Protein AF-A0A2D6AIL6-F1 (afdb_monomer_lite)

Secondary structure (DSSP, 8-state):
--------TTEEEEEEEE-TTSB-SSS-B--SSEEEE-TT--SSS-TTSSEEEEETT--S-GGGS--STTPEEEEEEEETTS--EEEETTTTEEEESEEEEEEEE-HHHHHHHHHHT--TT-----S--EEEESSSS--EEE-STT-EEEESSTT-EEEE-STT-EEEE-STT-EEEE-STT-EEEE-STT-EEEE-STT-EEEE-STT-EEEE-STT-EEEE-STT-EEEE-STT------SS------EE-TTS-EE-----SSSS-TT------TT-------

Structure (mmCIF, N/CA/C/O backbone):
data_AF-A0A2D6AIL6-F1
#
_entry.id   AF-A0A2D6AIL6-F1
#
loop_
_atom_site.group_PDB
_atom_site.id
_atom_site.type_symbol
_atom_site.label_atom_id
_atom_site.label_alt_id
_atom_site.label_comp_id
_atom_site.label_asym_id
_atom_site.label_entity_id
_atom_site.label_seq_id
_atom_site.pdbx_PDB_ins_code
_atom_site.Cartn_x
_atom_site.Cartn_y
_atom_site.Cartn_z
_atom_site.occupancy
_atom_site.B_iso_or_equiv
_atom_site.auth_seq_id
_atom_site.auth_comp_id
_atom_site.auth_asym_id
_atom_site.auth_atom_id
_atom_site.pdbx_PDB_model_num
ATOM 1 N N . MET A 1 1 ? -0.760 -26.918 26.755 1.00 27.22 1 MET A N 1
ATOM 2 C CA . MET A 1 1 ? -2.179 -27.110 26.380 1.00 27.22 1 MET A CA 1
ATOM 3 C C . MET A 1 1 ? -2.726 -25.732 26.038 1.00 27.22 1 MET A C 1
ATOM 5 O O . MET A 1 1 ? -2.420 -24.815 26.789 1.00 27.22 1 MET A O 1
ATOM 9 N N . LYS A 1 2 ? -3.436 -25.548 24.918 1.00 28.89 2 LYS A N 1
ATOM 10 C CA . LYS A 1 2 ? -4.202 -24.314 24.670 1.00 28.89 2 LYS A CA 1
ATOM 11 C C . LYS A 1 2 ? -5.650 -24.605 25.058 1.00 28.89 2 LYS A C 1
ATOM 13 O O . LYS A 1 2 ? -6.219 -25.550 24.518 1.00 28.89 2 LYS A O 1
ATOM 18 N N . ASN A 1 3 ? -6.213 -23.841 25.988 1.00 30.53 3 ASN A N 1
ATOM 19 C CA . ASN A 1 3 ? -7.632 -23.954 26.312 1.00 30.53 3 ASN A CA 1
ATOM 20 C C . ASN A 1 3 ? -8.426 -23.354 25.148 1.00 30.53 3 ASN A C 1
ATOM 22 O O . ASN A 1 3 ? -8.223 -22.189 24.811 1.00 30.53 3 ASN A O 1
ATOM 26 N N . GLY A 1 4 ? -9.291 -24.149 24.520 1.00 29.39 4 GLY A N 1
ATOM 27 C CA . GLY A 1 4 ? -10.220 -23.638 23.518 1.00 29.39 4 GLY A CA 1
ATOM 28 C C . GLY A 1 4 ? -11.302 -22.821 24.211 1.00 29.39 4 GLY A C 1
ATOM 29 O O . GLY A 1 4 ? -12.130 -23.392 24.918 1.00 29.39 4 GLY A O 1
ATOM 30 N N . ILE A 1 5 ? -11.284 -21.501 24.026 1.00 38.69 5 ILE A N 1
ATOM 31 C CA . ILE A 1 5 ? -12.409 -20.644 24.402 1.00 38.69 5 ILE A CA 1
ATOM 32 C C . ILE A 1 5 ? -13.505 -20.905 23.369 1.00 38.69 5 ILE A C 1
ATOM 34 O O . ILE A 1 5 ? -13.372 -20.531 22.207 1.00 38.69 5 ILE A O 1
ATOM 38 N N . VAL A 1 6 ? -14.563 -21.600 23.782 1.00 33.47 6 VAL A N 1
ATOM 39 C CA . VAL A 1 6 ? -15.755 -21.785 22.951 1.00 33.47 6 VAL A CA 1
ATOM 40 C C . VAL A 1 6 ? -16.566 -20.498 23.043 1.00 33.47 6 VAL A C 1
ATOM 42 O O . VAL A 1 6 ? -17.258 -20.274 24.034 1.00 33.47 6 VAL A O 1
ATOM 45 N N . MET A 1 7 ? -16.442 -19.639 22.032 1.00 46.44 7 MET A N 1
ATOM 46 C CA . MET A 1 7 ? -17.326 -18.484 21.888 1.00 46.44 7 MET A CA 1
ATOM 47 C C . MET A 1 7 ? -18.745 -18.966 21.567 1.00 46.44 7 MET A C 1
ATOM 49 O O . MET A 1 7 ? -18.928 -19.887 20.771 1.00 46.44 7 MET A O 1
ATOM 53 N N . VAL A 1 8 ? -19.735 -18.334 22.193 1.00 46.97 8 VAL A N 1
ATOM 54 C CA . VAL A 1 8 ? -21.166 -18.569 21.960 1.00 46.97 8 VAL A CA 1
ATOM 55 C C . VAL A 1 8 ? -21.727 -17.366 21.200 1.00 46.97 8 VAL A C 1
ATOM 57 O O . VAL A 1 8 ? -21.278 -16.239 21.420 1.00 46.97 8 VAL A O 1
ATOM 60 N N . ASP A 1 9 ? -22.726 -17.580 20.342 1.00 55.59 9 ASP A N 1
ATOM 61 C CA . ASP A 1 9 ? -23.333 -16.566 19.458 1.00 55.59 9 ASP A CA 1
ATOM 62 C C . ASP A 1 9 ? -24.047 -15.398 20.186 1.00 55.59 9 ASP A C 1
ATOM 64 O O . ASP A 1 9 ? -24.724 -14.584 19.557 1.00 55.59 9 ASP A O 1
ATOM 68 N N . GLU A 1 10 ? -23.899 -15.272 21.506 1.00 65.31 10 GLU A N 1
ATOM 69 C CA . GLU A 1 10 ? -24.634 -14.359 22.394 1.00 65.31 10 GLU A CA 1
ATOM 70 C C . GLU A 1 10 ? -23.769 -13.215 22.964 1.00 65.31 10 GLU A C 1
ATOM 72 O O . GLU A 1 10 ? -24.261 -12.391 23.733 1.00 65.31 10 GLU A O 1
ATOM 77 N N . GLN A 1 11 ? -22.496 -13.108 22.558 1.00 75.50 11 GLN A N 1
ATOM 78 C CA . GLN A 1 11 ? -21.559 -12.103 23.086 1.00 75.50 11 GLN A CA 1
ATOM 79 C C . GLN A 1 11 ? -21.097 -11.054 22.057 1.00 75.50 11 GLN A C 1
ATOM 81 O O . GLN A 1 11 ? -21.208 -11.233 20.841 1.00 75.50 11 GLN A O 1
ATOM 86 N N . VAL A 1 12 ? -20.595 -9.928 22.570 1.00 80.19 12 VAL A N 1
ATOM 87 C CA . VAL A 1 12 ? -20.057 -8.775 21.835 1.00 80.19 12 VAL A CA 1
ATOM 88 C C . VAL A 1 12 ? -18.607 -8.554 22.244 1.00 80.19 12 VAL A C 1
ATOM 90 O O . VAL A 1 12 ? -18.311 -8.440 23.433 1.00 80.19 12 VAL A O 1
ATOM 93 N N . LEU A 1 13 ? -17.703 -8.437 21.270 1.00 84.94 13 LEU A N 1
ATOM 94 C CA . LEU A 1 13 ? -16.307 -8.097 21.546 1.00 84.94 13 LEU A CA 1
ATOM 95 C C . LEU A 1 13 ? -16.085 -6.578 21.546 1.00 84.94 13 LEU A C 1
ATOM 97 O O . LEU A 1 13 ? -16.604 -5.861 20.689 1.00 84.94 13 LEU A O 1
ATOM 101 N N . VAL A 1 14 ? -15.262 -6.093 22.475 1.00 87.00 14 VAL A N 1
ATOM 102 C CA . VAL A 1 14 ? -14.809 -4.695 22.568 1.00 87.00 14 VAL A CA 1
ATOM 103 C C . VAL A 1 14 ? -13.292 -4.663 22.745 1.00 87.00 14 VAL A C 1
ATOM 105 O O . VAL A 1 14 ? -12.753 -5.423 23.549 1.00 87.00 14 VAL A O 1
ATOM 108 N N . LEU A 1 15 ? -12.596 -3.765 22.038 1.00 88.56 15 LEU A N 1
ATOM 109 C CA . LEU A 1 15 ? -11.188 -3.471 22.321 1.00 88.56 15 LEU A CA 1
ATOM 110 C C . LEU A 1 15 ? -11.036 -2.256 23.244 1.00 88.56 15 LEU A C 1
ATOM 112 O O . LEU A 1 15 ? -11.518 -1.172 22.909 1.00 88.56 15 LEU A O 1
ATOM 116 N N . ALA A 1 16 ? -10.260 -2.413 24.319 1.00 90.25 16 ALA A N 1
ATOM 117 C CA . ALA A 1 16 ? -9.660 -1.316 25.078 1.00 90.25 16 ALA A CA 1
ATOM 118 C C . ALA A 1 16 ? -8.124 -1.272 24.896 1.00 90.25 16 ALA A C 1
ATOM 120 O O . ALA A 1 16 ? -7.471 -2.308 24.740 1.00 90.25 16 ALA A O 1
ATOM 121 N N . THR A 1 17 ? -7.532 -0.073 24.969 1.00 89.81 17 THR A N 1
ATOM 122 C CA . THR A 1 17 ? -6.068 0.116 25.050 1.00 89.81 17 THR A CA 1
ATOM 123 C C . THR A 1 17 ? -5.647 0.665 26.406 1.00 89.81 17 THR A C 1
ATOM 125 O O . THR A 1 17 ? -6.125 1.717 26.843 1.00 89.81 17 THR A O 1
ATOM 128 N N . LEU A 1 18 ? -4.698 -0.013 27.039 1.00 90.25 18 LEU A N 1
ATOM 129 C CA . LEU A 1 18 ? -4.291 0.198 28.420 1.00 90.25 18 LEU A CA 1
ATOM 130 C C . LEU A 1 18 ? -2.827 0.648 28.512 1.00 90.25 18 LEU A C 1
ATOM 132 O O . LEU A 1 18 ? -2.003 0.383 27.638 1.00 90.25 18 LEU A O 1
ATOM 136 N N . ASN A 1 19 ? -2.497 1.323 29.606 1.00 89.44 19 ASN A N 1
ATOM 137 C CA . ASN A 1 19 ? -1.129 1.621 30.014 1.00 89.44 19 ASN A CA 1
ATOM 138 C C . ASN A 1 19 ? -0.355 0.310 30.296 1.00 89.44 19 ASN A C 1
ATOM 140 O O . ASN A 1 19 ? -0.985 -0.728 30.518 1.00 89.44 19 ASN A O 1
ATOM 144 N N . PRO A 1 20 ? 0.992 0.339 30.375 1.00 89.81 20 PRO A N 1
ATOM 145 C CA . PRO A 1 20 ? 1.804 -0.845 30.690 1.00 89.81 20 PRO A CA 1
ATOM 146 C C . PRO A 1 20 ? 1.439 -1.550 32.009 1.00 89.81 20 PRO A C 1
ATOM 148 O O . PRO A 1 20 ? 1.779 -2.712 32.205 1.00 89.81 20 PRO A O 1
ATOM 151 N N . ASP A 1 21 ? 0.758 -0.854 32.925 1.00 90.38 21 ASP A N 1
ATOM 152 C CA . ASP A 1 21 ? 0.292 -1.386 34.205 1.00 90.38 21 ASP A CA 1
ATOM 153 C C . ASP A 1 21 ? -1.166 -1.895 34.174 1.00 90.38 21 ASP A C 1
ATOM 155 O O . ASP A 1 21 ? -1.714 -2.197 35.232 1.00 90.38 21 ASP A O 1
ATOM 159 N N . PHE A 1 22 ? -1.804 -1.990 33.003 1.00 91.31 22 PHE A N 1
ATOM 160 C CA . PHE A 1 22 ? -3.217 -2.362 32.821 1.00 91.31 22 PHE A CA 1
ATOM 161 C C . PHE A 1 22 ? -4.249 -1.342 33.362 1.00 91.31 22 PHE A C 1
ATOM 163 O O . PHE A 1 22 ? -5.385 -1.714 33.664 1.00 91.31 22 PHE A O 1
ATOM 170 N N . THR A 1 23 ? -3.905 -0.050 33.470 1.00 91.25 23 THR A N 1
ATOM 171 C CA . THR A 1 23 ? -4.903 1.032 33.658 1.00 91.25 23 THR A CA 1
ATOM 172 C C . THR A 1 23 ? -5.332 1.683 32.339 1.00 91.25 23 THR A C 1
ATOM 174 O O . THR A 1 23 ? -4.557 1.736 31.386 1.00 91.25 23 THR A O 1
ATOM 177 N N . ASP A 1 24 ? -6.559 2.202 32.249 1.00 87.31 24 ASP A N 1
ATOM 178 C CA . ASP A 1 24 ? -7.036 2.925 31.057 1.00 87.31 24 ASP A CA 1
ATOM 179 C C . ASP A 1 24 ? -6.635 4.422 31.034 1.00 87.31 24 ASP A C 1
ATOM 181 O O . ASP A 1 24 ? -5.536 4.800 31.446 1.00 87.31 24 A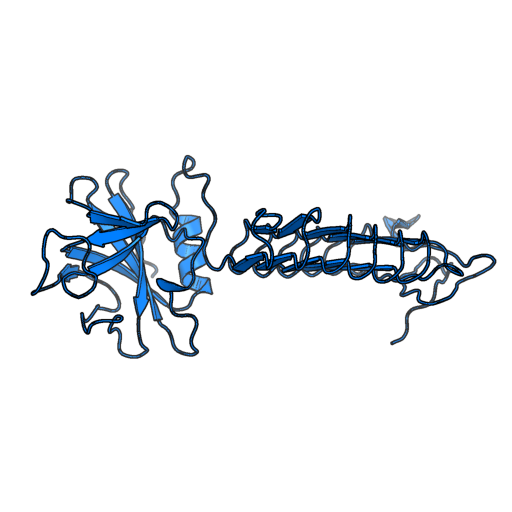SP A O 1
ATOM 185 N N . GLY A 1 25 ? -7.431 5.291 30.401 1.00 80.50 25 GLY A N 1
ATOM 186 C CA . GLY A 1 25 ? -7.209 6.744 30.389 1.00 80.50 25 GLY A CA 1
ATOM 187 C C . GLY A 1 25 ? -7.635 7.471 31.672 1.00 80.50 25 GLY A C 1
ATOM 188 O O . GLY A 1 25 ? -7.213 8.607 31.874 1.00 80.50 25 GLY A O 1
ATOM 189 N N . PHE A 1 26 ? -8.446 6.836 32.524 1.00 83.31 26 PHE A N 1
ATOM 190 C CA . 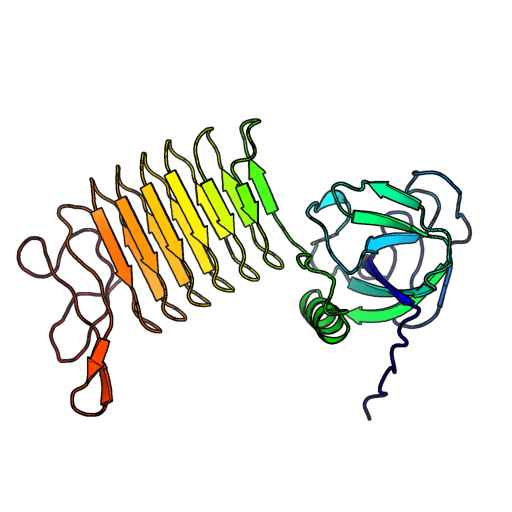PHE A 1 26 ? -9.136 7.474 33.655 1.00 83.31 26 PHE A CA 1
ATOM 191 C C . PHE A 1 26 ? -8.889 6.769 34.997 1.00 83.31 26 PHE A C 1
ATOM 193 O O . PHE A 1 26 ? -9.241 7.308 36.043 1.00 83.31 26 PHE A O 1
ATOM 200 N N . GLY A 1 27 ? -8.221 5.612 34.975 1.00 83.88 27 GLY A N 1
ATOM 201 C CA . GLY A 1 27 ? -7.714 4.918 36.159 1.00 83.88 27 GLY A CA 1
ATOM 202 C C . GLY A 1 27 ? -8.395 3.584 36.458 1.00 83.88 27 GLY A C 1
ATOM 203 O O . GLY A 1 27 ? -7.996 2.933 37.422 1.00 83.88 27 GLY A O 1
ATOM 204 N N . ASN A 1 28 ? -9.364 3.136 35.647 1.00 87.62 28 ASN A N 1
ATOM 205 C CA . ASN A 1 28 ? -9.933 1.795 35.815 1.00 87.62 28 ASN A CA 1
ATOM 206 C C . ASN A 1 28 ? -8.829 0.749 35.580 1.00 87.62 28 ASN A C 1
ATOM 208 O O . ASN A 1 28 ? -8.049 0.871 34.629 1.00 87.62 28 ASN A O 1
ATOM 212 N N . LYS A 1 29 ? -8.766 -0.273 36.438 1.00 91.12 29 LYS A N 1
ATOM 213 C CA . LYS A 1 29 ? -7.758 -1.340 36.405 1.00 91.12 29 LYS A CA 1
ATOM 214 C C . LYS A 1 29 ? -8.351 -2.602 35.785 1.00 91.12 29 LYS A C 1
ATOM 216 O O . LYS A 1 29 ? -9.393 -3.070 36.229 1.00 91.12 29 LYS A O 1
ATOM 221 N N . TYR A 1 30 ? -7.669 -3.172 34.799 1.00 93.19 30 TYR A N 1
ATOM 222 C CA . TYR A 1 30 ? -8.111 -4.373 34.090 1.00 93.19 30 TYR A CA 1
ATOM 223 C C . TYR A 1 30 ? -7.201 -5.559 34.463 1.00 93.19 30 TYR A C 1
ATOM 225 O O . TYR A 1 30 ? -6.002 -5.364 34.680 1.00 93.19 30 TYR A O 1
ATOM 233 N N . PRO A 1 31 ? -7.719 -6.796 34.537 1.00 92.31 31 PRO A N 1
ATOM 234 C CA . PRO A 1 31 ? -6.887 -7.990 34.619 1.00 92.31 31 PRO A CA 1
ATOM 235 C C . PRO A 1 31 ? -6.300 -8.340 33.240 1.00 92.31 31 PRO A C 1
ATOM 237 O O . PRO A 1 31 ? -6.812 -7.915 32.207 1.00 92.31 31 PRO A O 1
ATOM 240 N N . ALA A 1 32 ? -5.265 -9.184 33.208 1.00 89.69 32 ALA A N 1
ATOM 241 C CA . ALA A 1 32 ? -4.757 -9.755 31.952 1.00 89.69 32 ALA A CA 1
ATOM 242 C C . ALA A 1 32 ? -5.730 -10.778 31.321 1.00 89.69 32 ALA A C 1
ATOM 244 O O . ALA A 1 32 ? -5.767 -10.956 30.106 1.00 89.69 32 ALA A O 1
ATOM 245 N N . SER A 1 33 ? -6.540 -11.445 32.148 1.00 91.88 33 SER A N 1
ATOM 246 C CA . SER A 1 33 ? -7.732 -12.189 31.732 1.00 91.88 33 SER A CA 1
ATOM 247 C C . SER A 1 33 ? -8.676 -12.354 32.930 1.00 91.88 33 SER A C 1
ATOM 249 O O . SER A 1 33 ? -8.206 -12.413 34.069 1.00 91.88 33 SER A O 1
ATOM 251 N N . GLY A 1 34 ? -9.987 -12.415 32.688 1.00 90.88 34 GLY A N 1
ATOM 252 C CA . GLY A 1 34 ? -11.021 -12.510 33.727 1.00 90.88 34 GLY A CA 1
ATOM 253 C C . GLY A 1 34 ? -11.948 -11.285 33.807 1.00 90.88 34 GLY A C 1
ATOM 254 O O . GLY A 1 34 ? -11.849 -10.382 32.972 1.00 90.88 34 GLY A O 1
ATOM 255 N N . PRO A 1 35 ? -12.884 -11.264 34.772 1.00 91.81 35 PRO A N 1
ATOM 256 C CA . PRO A 1 35 ? -13.900 -10.220 34.889 1.00 91.81 35 PRO A CA 1
ATOM 257 C C . PRO A 1 35 ? -13.304 -8.863 35.292 1.00 91.81 35 PRO A C 1
ATOM 259 O O . PRO A 1 35 ? -12.360 -8.788 36.079 1.00 91.81 35 PRO A O 1
ATOM 262 N N . VAL A 1 36 ? -13.900 -7.792 34.774 1.00 93.50 36 VAL A N 1
ATOM 263 C CA . VAL A 1 36 ? -13.627 -6.394 35.123 1.00 93.50 36 VAL A CA 1
ATOM 264 C C . VAL A 1 36 ? -14.944 -5.622 35.190 1.00 93.50 36 VAL A C 1
ATOM 266 O O . VAL A 1 36 ? -15.856 -5.853 34.397 1.00 93.50 36 VAL A O 1
ATOM 269 N N . GLU A 1 37 ? -15.044 -4.708 36.147 1.00 91.62 37 GLU A N 1
ATOM 270 C CA . GLU A 1 37 ? -16.222 -3.890 36.436 1.00 91.62 37 GLU A CA 1
ATOM 271 C C . GLU A 1 37 ? -15.745 -2.505 36.891 1.00 91.62 37 GLU A C 1
ATOM 273 O O . GLU A 1 37 ? -14.657 -2.385 37.458 1.00 91.62 37 GLU A O 1
ATOM 278 N N . SER A 1 38 ? -16.504 -1.451 36.588 1.00 88.06 38 SER A N 1
ATOM 279 C CA . SER A 1 38 ? -16.152 -0.078 36.960 1.00 88.06 38 SER A CA 1
ATOM 280 C C . SER A 1 38 ? -16.989 0.405 38.140 1.00 88.06 38 SER A C 1
ATOM 282 O O . SER A 1 38 ? -18.163 0.742 37.983 1.00 88.06 38 SER A O 1
ATOM 284 N N . ASP A 1 39 ? -16.340 0.535 39.301 1.00 84.25 39 ASP A N 1
ATOM 285 C CA . ASP A 1 39 ? -16.925 1.027 40.561 1.00 84.25 39 ASP A CA 1
ATOM 286 C C . ASP A 1 39 ? -17.576 2.424 40.454 1.00 84.25 39 ASP A C 1
ATOM 288 O O . ASP A 1 39 ? -18.277 2.860 41.368 1.00 84.25 39 ASP A O 1
ATOM 292 N N . ASN A 1 40 ? -17.317 3.166 39.367 1.00 84.31 40 ASN A N 1
ATOM 293 C CA . ASN A 1 40 ? -17.798 4.531 39.156 1.00 84.31 40 ASN A CA 1
ATOM 294 C C . ASN A 1 40 ? -18.684 4.713 37.908 1.00 84.31 40 ASN A C 1
ATOM 296 O O . ASN A 1 40 ? -18.865 5.852 37.465 1.00 84.31 40 ASN A O 1
ATOM 300 N N . PHE A 1 41 ? -19.231 3.632 37.335 1.00 86.31 41 PHE A N 1
ATOM 301 C CA . PHE A 1 41 ? -20.068 3.694 36.132 1.00 86.31 41 PHE A CA 1
ATOM 302 C C . PHE A 1 41 ? -21.264 4.656 36.276 1.00 86.31 41 PHE A C 1
ATOM 304 O O . PHE A 1 41 ? -21.939 4.717 37.303 1.00 86.31 41 PHE A O 1
ATOM 311 N N . GLN A 1 42 ? -21.546 5.416 35.213 1.00 86.38 42 GLN A N 1
ATOM 312 C CA . GLN A 1 42 ? -22.693 6.327 35.142 1.00 86.38 42 GLN A CA 1
ATOM 313 C C . GLN A 1 42 ? -23.362 6.282 33.767 1.00 86.38 42 GLN A C 1
ATOM 315 O O . GLN A 1 42 ? -22.682 6.311 32.737 1.00 86.38 42 GLN A O 1
ATOM 320 N N . HIS A 1 43 ? -24.697 6.338 33.745 1.00 84.19 43 HIS A N 1
ATOM 321 C CA . HIS A 1 43 ? -25.513 6.350 32.525 1.00 84.19 43 HIS A CA 1
ATOM 322 C C . HIS A 1 43 ? -25.485 7.703 31.777 1.00 84.19 43 HIS A C 1
ATOM 324 O O . HIS A 1 43 ? -26.474 8.423 31.668 1.00 84.19 43 HIS A O 1
ATOM 330 N N . ASN A 1 44 ? -24.309 8.069 31.266 1.00 85.12 44 ASN A N 1
ATOM 331 C CA . ASN A 1 44 ? -24.043 9.265 30.467 1.00 85.12 44 ASN A CA 1
ATOM 332 C C . ASN A 1 44 ? -22.890 9.018 29.469 1.00 85.12 44 ASN A C 1
ATOM 334 O O . ASN A 1 44 ? -22.155 8.040 29.592 1.00 85.12 44 ASN A O 1
ATOM 338 N N . LYS A 1 45 ? -22.685 9.924 28.501 1.00 83.88 45 LYS A N 1
ATOM 339 C CA . LYS A 1 45 ? -21.562 9.858 27.539 1.00 83.88 45 LYS A CA 1
ATOM 340 C C . LYS A 1 45 ? -20.197 10.295 28.128 1.00 83.88 45 LYS A C 1
ATOM 342 O O . LYS A 1 45 ? -19.236 10.425 27.378 1.00 83.88 45 LYS A O 1
ATOM 347 N N . SER A 1 46 ? -20.074 10.539 29.441 1.00 82.44 46 SER A N 1
ATOM 348 C CA . SER A 1 46 ? -18.787 10.923 30.048 1.00 82.44 46 SER A CA 1
ATOM 349 C C . SER A 1 46 ? -17.856 9.719 30.173 1.00 82.44 46 SER A C 1
ATOM 351 O O . SER A 1 46 ? -18.231 8.711 30.773 1.00 82.44 46 SER A O 1
ATOM 353 N N . LEU A 1 47 ? -16.632 9.847 29.657 1.00 78.06 47 LEU A N 1
ATOM 354 C CA . LEU A 1 47 ? -15.571 8.838 29.752 1.00 78.06 47 LEU A CA 1
ATOM 355 C C . LEU A 1 47 ? -14.981 8.681 31.167 1.00 78.06 47 LEU A C 1
ATOM 357 O O . LEU A 1 47 ? -14.373 7.659 31.454 1.00 78.06 47 LEU A O 1
ATOM 361 N N . LEU A 1 48 ? -15.184 9.657 32.060 1.00 81.31 48 LEU A N 1
ATOM 362 C CA . LEU A 1 48 ? -14.636 9.655 33.429 1.00 81.31 48 LEU A CA 1
ATOM 363 C C . LEU A 1 48 ? -15.190 8.525 34.326 1.00 81.31 48 LEU A C 1
ATOM 365 O O . LEU A 1 48 ? -14.689 8.311 35.430 1.00 81.31 48 LEU A O 1
ATOM 369 N N . HIS A 1 49 ? -16.275 7.877 33.893 1.00 82.62 49 HIS A N 1
ATOM 370 C CA . HIS A 1 49 ? -17.203 7.130 34.742 1.00 82.62 49 HIS A CA 1
ATOM 371 C C . HIS A 1 49 ? -17.682 5.844 34.052 1.00 82.62 49 HIS A C 1
ATOM 373 O O . HIS A 1 49 ? -18.758 5.837 33.444 1.00 82.62 49 HIS A O 1
ATOM 379 N N . GLY A 1 50 ? -16.883 4.775 34.088 1.00 87.06 50 GLY A N 1
ATOM 380 C CA . GLY A 1 50 ? -17.136 3.525 33.359 1.00 87.06 50 GLY A CA 1
ATOM 381 C C . GLY A 1 50 ? -15.940 2.975 32.575 1.00 87.06 50 GLY A C 1
ATOM 382 O O . GLY A 1 50 ? -14.955 3.676 32.335 1.00 87.06 50 GLY A O 1
ATOM 383 N N . LEU A 1 51 ? -16.067 1.727 32.116 1.00 90.38 51 LEU A N 1
ATOM 384 C CA . LEU A 1 51 ? -15.156 1.105 31.150 1.00 90.38 51 LEU A CA 1
ATOM 385 C C . LEU A 1 51 ? -15.513 1.575 29.730 1.00 90.38 51 LEU A C 1
ATOM 387 O O . LEU A 1 51 ? -16.674 1.873 29.447 1.00 90.38 51 LEU A O 1
ATOM 391 N N . HIS A 1 52 ? -14.541 1.647 28.822 1.00 89.31 52 HIS A N 1
ATOM 392 C CA . HIS A 1 52 ? -14.763 2.133 27.456 1.00 89.31 52 HIS A CA 1
ATOM 393 C C . HIS A 1 52 ? -13.862 1.433 26.434 1.00 89.31 52 HIS A C 1
ATOM 395 O O . HIS A 1 52 ? -12.795 0.919 26.767 1.00 89.31 52 HIS A O 1
ATOM 401 N N . GLY A 1 53 ? -14.298 1.423 25.175 1.00 88.00 53 GLY A N 1
ATOM 402 C CA . GLY A 1 53 ? -13.556 0.808 24.079 1.00 88.00 53 GLY A CA 1
ATOM 403 C C . GLY A 1 53 ? -14.265 0.925 22.732 1.00 88.00 53 GLY A C 1
ATOM 404 O O . GLY A 1 53 ? -15.246 1.656 22.592 1.00 88.00 53 GLY A O 1
ATOM 405 N N . THR A 1 54 ? -13.766 0.197 21.735 1.00 83.56 54 THR A N 1
ATOM 406 C CA . THR A 1 54 ? -14.301 0.184 20.361 1.00 83.56 54 THR A CA 1
ATOM 407 C C . THR A 1 54 ? -14.930 -1.167 20.029 1.00 83.56 54 THR A C 1
ATOM 409 O O . THR A 1 54 ? -14.328 -2.219 20.269 1.00 83.56 54 THR A O 1
ATOM 412 N N . LEU A 1 55 ? -16.157 -1.156 19.497 1.00 80.50 55 LEU A N 1
ATOM 413 C CA . LEU A 1 55 ? -16.897 -2.382 19.180 1.00 80.50 55 LEU A CA 1
ATOM 414 C C . LEU A 1 55 ? -16.187 -3.192 18.089 1.00 80.50 55 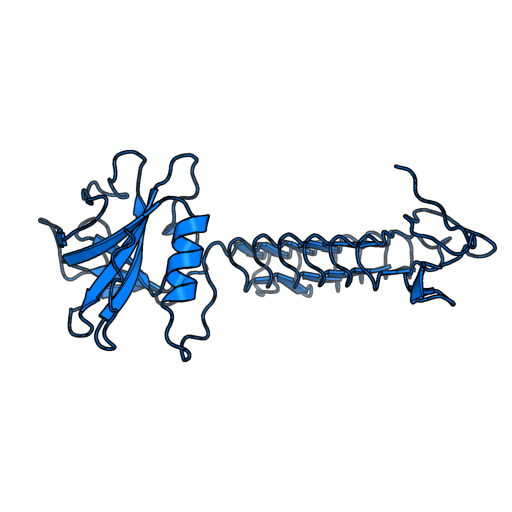LEU A C 1
ATOM 416 O O . LEU A 1 55 ? -15.737 -2.647 17.078 1.00 80.50 55 LEU A O 1
ATOM 420 N N . TRP A 1 56 ? -16.084 -4.503 18.311 1.00 75.12 56 TRP A N 1
ATOM 421 C CA . TRP A 1 56 ? -15.401 -5.488 17.459 1.00 75.12 56 TRP A CA 1
ATOM 422 C C . TRP A 1 56 ? -13.936 -5.158 17.132 1.00 75.12 56 TRP A C 1
ATOM 424 O O . TRP A 1 56 ? -13.363 -5.729 16.208 1.00 75.12 56 TRP A O 1
ATOM 434 N N . GLY A 1 57 ? -13.330 -4.228 17.880 1.00 70.00 57 GLY A N 1
ATOM 435 C CA . GLY A 1 57 ? -12.052 -3.626 17.521 1.00 70.00 57 GLY A CA 1
ATOM 436 C C . GLY A 1 57 ? -12.103 -2.953 16.149 1.00 70.00 57 GLY A C 1
ATOM 437 O O . GLY A 1 57 ? -11.293 -3.250 15.273 1.00 70.00 57 GLY A O 1
ATOM 438 N N . THR A 1 58 ? -13.077 -2.068 15.945 1.00 67.69 58 THR A N 1
ATOM 439 C CA . THR A 1 58 ? -13.255 -1.331 14.689 1.00 67.69 58 THR A CA 1
ATOM 440 C C . THR A 1 58 ? -13.417 0.154 14.989 1.00 67.69 58 THR A C 1
ATOM 442 O O . THR A 1 58 ? -14.264 0.542 15.787 1.00 67.69 58 THR A O 1
ATOM 445 N N . THR A 1 59 ? -12.563 0.998 14.404 1.00 65.19 59 THR A N 1
ATOM 446 C CA . THR A 1 59 ? -12.628 2.459 14.558 1.00 65.19 59 THR A CA 1
ATOM 447 C C . THR A 1 59 ? -11.802 3.171 13.488 1.00 65.19 59 THR A C 1
ATOM 449 O O . THR A 1 59 ? -10.867 2.601 12.922 1.00 65.19 59 THR A O 1
ATOM 452 N N . ASN A 1 60 ? -12.124 4.441 13.252 1.00 54.34 60 ASN A N 1
ATOM 453 C CA . ASN A 1 60 ? -11.413 5.360 12.364 1.00 54.34 60 ASN A CA 1
ATOM 454 C C . ASN A 1 60 ? -10.720 6.522 13.111 1.00 54.34 60 ASN A C 1
ATOM 456 O O . ASN A 1 60 ? -10.187 7.418 12.460 1.00 54.34 60 ASN A O 1
ATOM 460 N N . ALA A 1 61 ? -10.720 6.525 14.452 1.00 54.97 61 ALA A N 1
ATOM 461 C CA . ALA A 1 61 ? -10.162 7.610 15.260 1.00 54.97 61 ALA A CA 1
ATOM 462 C C . ALA A 1 61 ? -9.164 7.108 16.314 1.00 54.97 61 ALA A C 1
ATOM 464 O O . ALA A 1 61 ? -9.502 6.324 17.200 1.00 54.97 61 ALA A O 1
ATOM 465 N N . SER A 1 62 ? -7.943 7.645 16.281 1.00 59.09 62 SER A N 1
ATOM 466 C CA . SER A 1 62 ? -6.913 7.402 17.303 1.00 59.09 62 SER A CA 1
ATOM 467 C C . SER A 1 62 ? -7.233 8.037 18.663 1.00 59.09 62 SER A C 1
ATOM 469 O O . SER A 1 62 ? -6.632 7.669 19.665 1.00 59.09 62 SER A O 1
ATOM 471 N N . SER A 1 63 ? -8.215 8.941 18.750 1.00 64.38 63 SER A N 1
ATOM 472 C CA . SER A 1 63 ? -8.611 9.613 20.001 1.00 64.38 63 SER A CA 1
ATOM 473 C C . SER A 1 63 ? -9.054 8.663 21.124 1.00 64.38 63 SER A C 1
ATOM 475 O O . SER A 1 63 ? -9.017 9.046 22.290 1.00 64.38 63 SER A O 1
ATOM 477 N N . TYR A 1 64 ? -9.467 7.439 20.781 1.00 68.25 64 TYR A N 1
ATOM 478 C CA . TYR A 1 64 ? -9.932 6.411 21.721 1.00 68.25 64 TYR A CA 1
ATOM 479 C C . TYR A 1 64 ? -8.962 5.218 21.834 1.00 68.25 64 TYR A C 1
ATOM 481 O O . TYR A 1 64 ? -9.281 4.232 22.497 1.00 68.25 64 TYR A O 1
ATOM 489 N N . ILE A 1 65 ? -7.792 5.283 21.181 1.00 73.88 65 ILE A N 1
ATOM 490 C CA . ILE A 1 65 ? -6.830 4.178 21.063 1.00 73.88 65 ILE A CA 1
ATOM 491 C C . ILE A 1 65 ? -5.403 4.698 21.247 1.00 73.88 65 ILE A C 1
ATOM 493 O O . ILE A 1 65 ? -4.888 5.485 20.456 1.00 73.88 65 ILE A O 1
ATOM 497 N N . LYS A 1 66 ? -4.733 4.222 22.297 1.00 74.94 66 LYS A N 1
ATOM 498 C CA . LYS A 1 66 ? -3.329 4.542 22.574 1.00 74.94 66 LYS A CA 1
ATOM 499 C C . LYS A 1 66 ? -2.426 3.742 21.628 1.00 74.94 66 LYS A C 1
ATOM 501 O O . LYS A 1 66 ? -2.528 2.523 21.555 1.00 74.94 66 LYS A O 1
ATOM 506 N N . GLU A 1 67 ? -1.497 4.415 20.951 1.00 69.00 67 GLU A N 1
ATOM 507 C CA . GLU A 1 67 ? -0.486 3.771 20.088 1.00 69.00 67 GLU A CA 1
ATOM 508 C C . GLU A 1 67 ? 0.953 4.000 20.589 1.00 69.00 67 GLU A C 1
ATOM 510 O O . GLU A 1 67 ? 1.926 3.901 19.846 1.00 69.00 67 GLU A O 1
ATOM 515 N N . ASN A 1 68 ? 1.097 4.300 21.883 1.00 73.50 68 ASN A N 1
ATOM 516 C CA . ASN A 1 68 ? 2.393 4.508 22.523 1.00 73.50 68 ASN A CA 1
ATOM 517 C C . ASN A 1 68 ? 3.131 3.176 22.732 1.00 73.50 68 ASN A C 1
ATOM 519 O O . ASN A 1 68 ? 2.509 2.144 23.008 1.00 73.50 68 ASN A O 1
ATOM 523 N N . ALA A 1 69 ? 4.466 3.205 22.694 1.00 70.38 69 ALA A N 1
ATOM 524 C CA . ALA A 1 69 ? 5.288 2.043 23.027 1.00 70.38 69 ALA A CA 1
ATOM 525 C C . ALA A 1 69 ? 4.961 1.526 24.444 1.00 70.38 69 ALA A C 1
ATOM 527 O O . ALA A 1 69 ? 4.918 2.300 25.400 1.00 70.38 69 ALA A O 1
ATOM 528 N N . GLY A 1 70 ? 4.713 0.219 24.570 1.00 79.19 70 GLY A N 1
ATOM 529 C CA . GLY A 1 70 ? 4.293 -0.415 25.826 1.00 79.19 70 GLY A CA 1
ATOM 530 C C . GLY A 1 70 ? 2.786 -0.374 26.123 1.00 79.19 70 GLY A C 1
ATOM 531 O O . GLY A 1 70 ? 2.381 -0.873 27.169 1.00 79.19 70 GLY A O 1
ATOM 532 N N . THR A 1 71 ? 1.947 0.174 25.235 1.00 85.69 71 THR A N 1
ATOM 533 C CA . THR A 1 71 ? 0.481 0.045 25.360 1.00 85.69 71 THR A CA 1
ATOM 534 C C . THR A 1 71 ? 0.077 -1.431 25.327 1.00 85.69 71 THR A C 1
ATOM 536 O O . THR A 1 71 ? 0.447 -2.149 24.397 1.00 85.69 71 THR A O 1
ATOM 539 N N . VAL A 1 72 ? -0.725 -1.869 26.299 1.00 89.62 72 VAL A N 1
ATOM 540 C CA . VAL A 1 72 ? -1.334 -3.206 26.315 1.00 89.62 72 VAL A CA 1
ATOM 541 C C . VAL A 1 72 ? -2.680 -3.150 25.598 1.00 89.62 72 VAL A C 1
ATOM 543 O O . VAL A 1 72 ? -3.513 -2.292 25.890 1.00 89.62 72 VAL A O 1
ATOM 546 N N . TRP A 1 73 ? -2.905 -4.064 24.659 1.00 90.69 73 TRP A N 1
ATOM 547 C CA . TRP A 1 73 ? -4.160 -4.175 23.915 1.00 90.69 73 TRP A CA 1
ATOM 548 C C . TRP A 1 73 ? -4.999 -5.284 24.552 1.00 90.69 73 TRP A C 1
ATOM 550 O O . TRP A 1 73 ? -4.468 -6.360 24.824 1.00 90.69 73 TRP A O 1
ATOM 560 N N . ALA A 1 74 ? -6.282 -5.031 24.824 1.00 90.38 74 ALA A N 1
ATOM 561 C CA . ALA A 1 74 ? -7.158 -5.966 25.532 1.00 90.38 74 ALA A CA 1
ATOM 562 C C . ALA A 1 74 ? -8.484 -6.177 24.789 1.00 90.38 74 ALA A C 1
ATOM 564 O O . ALA A 1 74 ? -9.154 -5.212 24.417 1.00 90.38 74 ALA A O 1
ATOM 565 N N . VAL A 1 75 ? -8.871 -7.443 24.613 1.00 90.12 75 VAL A N 1
ATOM 566 C CA . VAL A 1 75 ? -10.179 -7.856 24.086 1.00 90.12 75 VAL A CA 1
ATOM 567 C C . VAL A 1 75 ? -11.077 -8.238 25.251 1.00 90.12 75 VAL A C 1
ATOM 569 O O . VAL A 1 75 ? -10.767 -9.163 26.007 1.00 90.12 75 VAL A O 1
ATOM 572 N N . LEU A 1 76 ? -12.204 -7.548 25.369 1.00 91.31 76 LEU A N 1
ATOM 573 C CA . LEU A 1 76 ? -13.257 -7.841 26.328 1.00 91.31 76 LEU A CA 1
ATOM 574 C C . LEU A 1 76 ? -14.441 -8.495 25.621 1.00 91.31 76 LEU A C 1
ATOM 576 O O . LEU A 1 76 ? -14.812 -8.075 24.528 1.00 91.31 76 LEU A O 1
ATOM 580 N N . SER A 1 77 ? -15.042 -9.487 26.274 1.00 88.38 77 SER A N 1
ATOM 581 C CA . SER A 1 77 ? -16.364 -10.011 25.945 1.00 88.38 77 SER A CA 1
ATOM 582 C C . SER A 1 77 ? -17.413 -9.396 26.864 1.00 88.38 77 SER A C 1
ATOM 584 O O . SER A 1 77 ? -17.195 -9.287 28.076 1.00 88.38 77 SER A O 1
ATOM 586 N N . LEU A 1 78 ? -18.525 -8.974 26.276 1.00 87.75 78 LEU A N 1
ATOM 587 C CA . LEU A 1 78 ? -19.697 -8.410 26.935 1.00 87.75 78 LEU A CA 1
ATOM 588 C C . LEU A 1 78 ? -20.924 -9.212 26.480 1.00 87.75 78 LEU A C 1
ATOM 590 O O . LEU A 1 78 ? -20.998 -9.615 25.317 1.00 87.75 78 LEU A O 1
ATOM 594 N N . ASP A 1 79 ? -21.902 -9.417 27.354 1.00 83.31 79 ASP A N 1
ATOM 595 C CA . ASP A 1 79 ? -23.146 -10.099 26.981 1.00 83.31 79 ASP A CA 1
ATOM 596 C C . ASP A 1 79 ? -24.037 -9.164 26.140 1.00 83.31 79 ASP A C 1
ATOM 598 O O . ASP A 1 79 ? -24.120 -7.965 26.424 1.00 83.31 79 ASP A O 1
ATOM 602 N N . LYS A 1 80 ? -24.695 -9.680 25.087 1.00 73.25 80 LYS A N 1
ATOM 603 C CA . LYS A 1 80 ? -25.437 -8.849 24.107 1.00 73.25 80 LYS A CA 1
ATOM 604 C C . LYS A 1 80 ? -26.559 -7.996 24.704 1.00 73.25 80 LYS A C 1
ATOM 606 O O . LYS A 1 80 ? -26.842 -6.932 24.160 1.00 73.25 80 LYS A O 1
ATOM 611 N N . ASP A 1 81 ? -27.159 -8.439 25.805 1.00 76.69 81 ASP A N 1
ATOM 612 C CA . ASP A 1 81 ? -28.264 -7.741 26.474 1.00 76.69 81 ASP A CA 1
ATOM 613 C C . ASP A 1 81 ? -27.798 -6.652 27.463 1.00 76.69 81 ASP A C 1
ATOM 615 O O . ASP A 1 81 ? -28.620 -5.943 28.049 1.00 76.69 81 ASP A O 1
ATOM 619 N N . GLN A 1 82 ? -26.485 -6.490 27.666 1.00 82.94 82 GLN A N 1
ATOM 620 C CA . GLN A 1 82 ? -25.944 -5.465 28.557 1.00 82.94 82 GLN A CA 1
ATOM 621 C C . GLN A 1 82 ? -26.147 -4.051 27.975 1.00 82.94 82 GLN A C 1
ATOM 623 O O . GLN A 1 82 ? -25.836 -3.822 26.804 1.00 82.94 82 GLN A O 1
ATOM 628 N N . PRO A 1 83 ? -26.578 -3.052 28.773 1.00 78.38 83 PRO A N 1
ATOM 629 C CA . PRO A 1 83 ? -26.691 -1.674 28.303 1.00 78.38 83 PRO A CA 1
ATOM 630 C C . PRO A 1 83 ? -25.329 -1.096 27.887 1.00 78.38 83 PRO A C 1
ATOM 632 O O . PRO A 1 83 ? -24.486 -0.759 28.721 1.00 78.38 83 PRO A O 1
ATOM 635 N N . LEU A 1 84 ? -25.140 -0.928 26.578 1.00 85.38 84 LEU A N 1
ATOM 636 C CA . LEU A 1 84 ? -24.022 -0.189 25.997 1.00 85.38 84 LEU A CA 1
ATOM 637 C C . LEU A 1 84 ? -24.416 1.273 25.789 1.00 85.38 84 LEU A C 1
ATOM 639 O O . LEU A 1 84 ? -25.468 1.579 25.228 1.00 85.38 84 LEU A O 1
ATOM 643 N N . ILE A 1 85 ? -23.544 2.191 26.198 1.00 84.88 85 ILE A N 1
ATOM 644 C CA . ILE A 1 85 ? -23.701 3.618 25.922 1.00 84.88 85 ILE A CA 1
ATOM 645 C C . ILE A 1 85 ? -22.808 3.946 24.736 1.00 84.88 85 ILE A C 1
ATOM 647 O O . ILE A 1 85 ? -21.594 4.083 24.879 1.00 84.88 85 ILE A O 1
ATOM 651 N N . GLU A 1 86 ? -23.407 4.089 23.559 1.00 83.69 86 GLU A N 1
ATOM 652 C CA . GLU A 1 86 ? -22.729 4.645 22.393 1.00 83.69 86 GLU A CA 1
ATOM 653 C C . GLU A 1 86 ? -22.177 6.035 22.751 1.00 83.69 86 GLU A C 1
ATOM 655 O O . GLU A 1 86 ? -22.930 6.934 23.136 1.00 83.69 86 GLU A O 1
ATOM 660 N N . ILE A 1 87 ? -20.861 6.220 22.663 1.00 81.88 87 ILE A N 1
ATOM 661 C CA . ILE A 1 87 ? -20.196 7.499 22.946 1.00 81.88 87 ILE A CA 1
ATOM 662 C C . ILE A 1 87 ? -20.234 8.344 21.675 1.00 81.88 87 ILE A C 1
ATOM 664 O O . ILE A 1 87 ? -20.806 9.437 21.669 1.00 81.88 87 ILE A O 1
ATOM 668 N N . ASP A 1 88 ? -19.708 7.777 20.592 1.00 70.38 88 ASP A N 1
ATOM 669 C CA . ASP A 1 88 ? -19.591 8.392 19.275 1.00 70.38 88 ASP A CA 1
ATOM 670 C C . ASP A 1 88 ? -19.807 7.307 18.194 1.00 70.38 88 ASP A C 1
ATOM 672 O O . ASP A 1 88 ? -18.980 6.393 18.072 1.00 70.38 88 ASP A O 1
ATOM 676 N N . PRO A 1 89 ? -20.906 7.376 17.414 1.00 68.44 89 PRO A N 1
ATOM 677 C CA . PRO A 1 89 ? -21.207 6.392 16.375 1.00 68.44 89 PRO A CA 1
ATOM 678 C C . PRO A 1 89 ? -20.256 6.494 15.181 1.00 68.44 89 PRO A C 1
ATOM 680 O O . PRO A 1 89 ? -20.034 5.506 14.486 1.00 68.44 89 PRO A O 1
ATOM 683 N N . SER A 1 90 ? -19.664 7.668 14.934 1.00 60.84 90 SER A N 1
ATOM 684 C CA . SER A 1 90 ? -18.790 7.881 13.777 1.00 60.84 90 SER A CA 1
ATOM 685 C C . SER A 1 90 ? -17.453 7.149 13.905 1.00 60.84 90 SER A C 1
ATOM 687 O O . SER A 1 90 ? -16.814 6.877 12.888 1.00 60.84 90 SER A O 1
ATOM 689 N N . VAL A 1 91 ? -17.072 6.788 15.137 1.00 65.31 91 VAL A N 1
ATOM 690 C CA . VAL A 1 91 ? -15.833 6.074 15.489 1.00 65.31 91 VAL A CA 1
ATOM 691 C C . VAL A 1 91 ? -16.091 4.704 16.139 1.00 65.31 91 VAL A C 1
ATOM 693 O O . VAL A 1 91 ? -15.133 4.023 16.503 1.00 65.31 91 VAL A O 1
ATOM 696 N N . ASN A 1 92 ? -17.360 4.304 16.292 1.00 71.62 92 ASN A N 1
ATOM 697 C CA . ASN A 1 92 ? -17.812 3.048 16.910 1.00 71.62 92 ASN A CA 1
ATOM 698 C C . ASN A 1 92 ? -17.327 2.826 18.368 1.00 71.62 92 ASN A C 1
ATOM 700 O O . ASN A 1 92 ? -16.993 1.707 18.776 1.00 71.62 92 ASN A O 1
ATOM 704 N N . ALA A 1 93 ? -17.264 3.908 19.158 1.00 82.00 93 ALA A N 1
ATOM 705 C CA . ALA A 1 93 ? -16.847 3.875 20.564 1.00 82.00 93 ALA A CA 1
ATOM 706 C C . ALA A 1 93 ? -18.038 3.704 21.523 1.00 82.00 93 ALA A C 1
ATOM 708 O O . ALA A 1 93 ? -19.037 4.422 21.428 1.00 82.00 93 ALA A O 1
ATOM 709 N N . VAL A 1 94 ? -17.895 2.802 22.498 1.00 85.88 94 VAL A N 1
ATOM 710 C CA . VAL A 1 94 ? -18.907 2.480 23.518 1.00 85.88 94 VAL A CA 1
ATOM 711 C C . VAL A 1 94 ? -18.353 2.583 24.937 1.00 85.88 94 VAL A C 1
ATOM 713 O O . VAL A 1 94 ? -17.173 2.326 25.184 1.00 85.88 94 VAL A O 1
ATOM 716 N N . LYS A 1 95 ? -19.236 2.921 25.881 1.00 89.69 95 LYS A N 1
ATOM 717 C CA . LYS A 1 95 ? -19.018 2.841 27.328 1.00 89.69 95 LYS A CA 1
ATOM 718 C C . LYS A 1 95 ? -19.899 1.749 27.931 1.00 89.69 95 LYS A C 1
ATOM 720 O O . LYS A 1 95 ? -21.035 1.562 27.494 1.00 89.69 95 LYS A O 1
ATOM 725 N N . PHE A 1 96 ? -19.385 1.055 28.936 1.00 90.06 96 PHE A N 1
ATOM 726 C CA . PHE A 1 96 ? -20.025 -0.092 29.572 1.00 90.06 96 PHE A CA 1
ATOM 727 C C . PHE A 1 96 ? -19.607 -0.217 31.046 1.00 90.06 96 PHE A C 1
ATOM 729 O O . PHE A 1 96 ? -18.640 0.402 31.493 1.00 90.06 96 PHE A O 1
ATOM 736 N N . GLU A 1 97 ? -20.377 -0.985 31.813 1.00 90.69 97 GLU A N 1
ATOM 737 C CA . GLU A 1 97 ? -20.182 -1.156 33.257 1.00 90.69 97 GLU A CA 1
ATOM 738 C C . GLU A 1 97 ? -19.187 -2.278 33.580 1.00 90.69 97 GLU A C 1
ATOM 740 O O . GLU A 1 97 ? -18.245 -2.076 34.346 1.00 90.69 97 GLU A O 1
ATOM 745 N N . ARG A 1 98 ? -19.392 -3.449 32.965 1.00 91.50 98 ARG A N 1
ATOM 746 C CA . ARG A 1 98 ? -18.695 -4.710 33.249 1.00 91.50 98 ARG A CA 1
ATOM 747 C C . ARG A 1 98 ? -18.378 -5.484 31.963 1.00 91.50 98 ARG A C 1
ATOM 749 O O . ARG A 1 98 ? -18.984 -5.241 30.919 1.00 91.50 98 ARG A O 1
ATOM 756 N N . GLY A 1 99 ? -17.434 -6.416 32.036 1.00 91.19 99 GLY A N 1
ATOM 757 C CA . GLY A 1 99 ? -17.080 -7.330 30.947 1.00 91.19 99 GLY A CA 1
ATOM 758 C C . GLY A 1 99 ? -16.017 -8.342 31.377 1.00 91.19 99 GLY A C 1
ATOM 759 O O . GLY A 1 99 ? -15.502 -8.278 32.491 1.00 91.19 99 GLY A O 1
ATOM 760 N N . THR A 1 100 ? -15.658 -9.277 30.499 1.00 92.12 100 THR A N 1
ATOM 761 C CA . THR A 1 100 ? -14.595 -10.267 30.756 1.00 92.12 100 THR A CA 1
ATOM 762 C C . THR A 1 100 ? -13.451 -10.087 29.770 1.00 92.12 100 THR A C 1
ATOM 764 O O . THR A 1 100 ? -13.645 -10.257 28.570 1.00 92.12 100 THR A O 1
ATOM 767 N N . VAL A 1 101 ? -12.243 -9.790 30.254 1.00 92.12 101 VAL A N 1
ATOM 768 C CA . VAL A 1 101 ? -11.029 -9.764 29.426 1.00 92.12 101 VAL A CA 1
ATOM 769 C C . VAL A 1 101 ? -10.724 -11.194 28.967 1.00 92.12 101 VAL A C 1
ATOM 771 O O . VAL A 1 101 ? -10.298 -12.037 29.762 1.00 92.12 101 VAL A O 1
ATOM 774 N N . LEU A 1 102 ? -10.952 -11.482 27.684 1.00 87.88 102 LEU A N 1
ATOM 775 C CA . LEU A 1 102 ? -10.632 -12.779 27.081 1.00 87.88 102 LEU A CA 1
ATOM 776 C C . LEU A 1 102 ? -9.128 -12.914 26.844 1.00 87.88 102 LEU A C 1
ATOM 778 O O . LEU A 1 102 ? -8.552 -13.978 27.063 1.00 87.88 102 LEU A O 1
ATOM 782 N N . TYR A 1 103 ? -8.501 -11.830 26.386 1.00 87.44 103 TYR A N 1
ATOM 783 C CA . TYR A 1 103 ? -7.102 -11.815 25.991 1.00 87.44 103 TYR A CA 1
ATOM 784 C C . TYR A 1 103 ? -6.503 -10.410 26.117 1.00 87.44 103 TYR A C 1
ATOM 786 O O . TYR A 1 103 ? -7.153 -9.418 25.781 1.00 87.44 103 TYR A O 1
ATOM 794 N N . SER A 1 104 ? -5.244 -10.336 26.549 1.00 90.00 104 SER A N 1
ATOM 795 C CA . SER A 1 104 ? -4.439 -9.113 26.563 1.00 90.00 104 SER A CA 1
ATOM 796 C C . SER A 1 104 ? -3.050 -9.386 25.988 1.00 90.00 104 SER A C 1
ATOM 798 O O . SER A 1 104 ? -2.426 -10.378 26.375 1.00 90.00 104 SER A O 1
ATOM 800 N N . GLY A 1 105 ? -2.539 -8.511 25.123 1.00 86.88 105 GLY A N 1
ATOM 801 C CA . GLY A 1 105 ? -1.252 -8.724 24.459 1.00 86.88 105 GLY A CA 1
ATOM 802 C C . GLY A 1 105 ? -0.804 -7.554 23.587 1.00 86.88 105 GLY A C 1
ATOM 803 O O . GLY A 1 105 ? -1.093 -6.390 23.883 1.00 86.88 105 GLY A O 1
ATOM 804 N N . THR A 1 106 ? -0.071 -7.873 22.518 1.00 83.75 106 THR A N 1
ATOM 805 C CA . THR A 1 106 ? 0.349 -6.895 21.503 1.00 83.75 106 THR A CA 1
ATOM 806 C C . THR A 1 106 ? -0.813 -6.503 20.586 1.00 83.75 106 THR A C 1
ATOM 808 O O . THR A 1 106 ? -1.835 -7.193 20.522 1.00 83.75 106 THR A O 1
ATOM 811 N N . LYS A 1 107 ? -0.645 -5.412 19.825 1.00 78.88 107 LYS A N 1
ATOM 812 C CA . LYS A 1 107 ? -1.582 -5.015 18.762 1.00 78.88 107 LYS A CA 1
ATOM 813 C C . LYS A 1 107 ? -1.751 -6.139 17.737 1.00 78.88 107 LYS A C 1
ATOM 815 O O . LYS A 1 107 ? -2.862 -6.391 17.274 1.00 78.88 107 LYS A O 1
ATOM 820 N N . GLU A 1 108 ? -0.667 -6.835 17.415 1.00 71.50 108 GLU A N 1
ATOM 821 C CA . GLU A 1 108 ? -0.599 -7.918 16.438 1.00 71.50 108 GLU A CA 1
ATOM 822 C C . GLU A 1 108 ? -1.388 -9.151 16.897 1.00 71.50 108 GLU A C 1
ATOM 824 O O . GLU A 1 108 ? -2.273 -9.602 16.167 1.00 71.50 108 GLU A O 1
ATOM 829 N N . ASP A 1 109 ? -1.118 -9.649 18.109 1.00 77.94 109 ASP A N 1
ATOM 830 C CA . ASP A 1 109 ? -1.786 -10.833 18.671 1.00 77.94 109 ASP A CA 1
ATOM 831 C C . ASP A 1 109 ? -3.295 -10.598 18.827 1.00 77.94 109 ASP A C 1
ATOM 833 O O . ASP A 1 109 ? -4.119 -11.443 18.472 1.00 77.94 109 ASP A O 1
ATOM 837 N N . VAL A 1 110 ? -3.666 -9.414 19.324 1.00 80.94 110 VAL A N 1
ATOM 838 C CA . VAL A 1 110 ? -5.062 -9.016 19.524 1.00 80.94 110 VAL A CA 1
ATOM 839 C C . VAL A 1 110 ? -5.800 -8.847 18.194 1.00 80.94 110 VAL A C 1
ATOM 841 O O . VAL A 1 110 ? -6.950 -9.268 18.073 1.00 80.94 110 VAL A O 1
ATOM 844 N N . SER A 1 111 ? -5.141 -8.295 17.172 1.00 69.94 111 SER A N 1
ATOM 845 C CA . SER A 1 111 ? -5.725 -8.187 15.828 1.00 69.94 111 SER A CA 1
ATOM 846 C C . SER A 1 111 ? -5.975 -9.559 15.200 1.00 69.94 111 SER A C 1
ATOM 848 O O . SER A 1 111 ? -6.978 -9.735 14.508 1.00 69.94 111 SER A O 1
ATOM 850 N N . GLN A 1 112 ? -5.104 -10.542 15.459 1.00 66.88 112 GLN A N 1
ATOM 851 C CA . GLN A 1 112 ? -5.339 -11.922 15.036 1.00 66.88 112 GLN A CA 1
ATOM 852 C C . GLN A 1 112 ? -6.518 -12.534 15.804 1.00 66.88 112 GLN A C 1
ATOM 854 O O . GLN A 1 112 ? -7.444 -13.033 15.174 1.00 66.88 112 GLN A O 1
ATOM 859 N N . PHE A 1 113 ? -6.557 -12.400 17.135 1.00 75.44 113 PHE A N 1
ATOM 860 C CA . PHE A 1 113 ? -7.664 -12.905 17.957 1.00 75.44 113 PHE A CA 1
ATOM 861 C C . PHE A 1 113 ? -9.030 -12.358 17.504 1.00 75.44 113 PHE A C 1
ATOM 863 O O . PHE A 1 113 ? -9.983 -13.122 17.372 1.00 75.44 113 PHE A O 1
ATOM 870 N N . LEU A 1 114 ? -9.126 -11.054 17.224 1.00 75.25 114 LEU A N 1
ATOM 871 C CA . LEU A 1 114 ? -10.351 -10.422 16.715 1.00 75.25 114 LEU A CA 1
ATOM 872 C C . LEU A 1 114 ? -10.718 -10.870 15.291 1.00 75.25 114 LEU A C 1
ATOM 874 O O . LEU A 1 114 ? -11.895 -10.858 14.943 1.00 75.25 114 LEU A O 1
ATOM 878 N N . SER A 1 115 ? -9.736 -11.269 14.479 1.00 66.25 115 SER A N 1
ATOM 879 C CA . SER A 1 115 ? -9.972 -11.820 13.137 1.00 66.25 115 SER A CA 1
ATOM 880 C C . SER A 1 115 ? -10.473 -13.267 13.197 1.00 66.25 115 SER A C 1
ATOM 882 O O . SER A 1 115 ? -11.381 -13.626 12.453 1.00 66.25 115 SER A O 1
ATOM 884 N N . ASP A 1 116 ? -9.925 -14.074 14.111 1.00 68.81 116 ASP A N 1
ATOM 885 C CA . ASP A 1 116 ? -10.260 -15.494 14.283 1.00 68.81 116 ASP A CA 1
ATOM 886 C C . ASP A 1 116 ? -11.671 -15.717 14.872 1.00 68.81 116 ASP A C 1
ATOM 888 O O . ASP A 1 116 ? -12.279 -16.757 14.629 1.00 68.81 116 ASP A O 1
ATOM 892 N N . HIS A 1 117 ? -12.201 -14.748 15.633 1.00 69.31 117 HIS A N 1
ATOM 893 C CA . HIS A 1 117 ? -13.488 -14.844 16.350 1.00 69.31 117 HIS A CA 1
ATOM 894 C C . HIS A 1 117 ? -14.571 -13.886 15.814 1.00 69.31 117 HIS A C 1
ATOM 896 O O . HIS A 1 117 ? -15.497 -13.518 16.541 1.00 69.31 117 HIS A O 1
ATOM 902 N N . LYS A 1 118 ? -14.457 -13.435 14.560 1.00 58.94 118 LYS A N 1
ATOM 903 C CA . LYS A 1 118 ? -15.409 -12.490 13.960 1.00 58.94 118 LYS A CA 1
ATOM 904 C C . LYS A 1 118 ? -16.614 -13.206 13.343 1.00 58.94 118 LYS A C 1
ATOM 906 O O . LYS A 1 118 ? -16.431 -14.101 12.521 1.00 58.94 118 LYS A O 1
ATOM 911 N N . ASP A 1 119 ? -17.838 -12.756 13.638 1.00 47.28 119 ASP A N 1
ATOM 912 C CA . ASP A 1 119 ? -18.998 -13.173 12.835 1.00 47.28 119 ASP A CA 1
ATOM 913 C C . ASP A 1 119 ? -18.878 -12.605 11.408 1.00 47.28 119 ASP A C 1
ATOM 915 O O . ASP A 1 119 ? -18.653 -11.411 11.186 1.00 47.28 119 ASP A O 1
ATOM 919 N N . SER A 1 120 ? -19.080 -13.502 10.449 1.00 38.16 120 SER A N 1
ATOM 920 C CA . SER A 1 120 ? -19.114 -13.339 8.994 1.00 38.16 120 SER A CA 1
ATOM 921 C C . SER A 1 120 ? -19.961 -12.185 8.436 1.00 38.16 120 SER A C 1
ATOM 923 O O . SER A 1 120 ? -19.838 -11.869 7.257 1.00 38.16 120 SER A O 1
ATOM 925 N N . LYS A 1 121 ? -20.821 -11.557 9.248 1.00 35.06 121 LYS A N 1
ATOM 926 C CA . LYS A 1 121 ? -21.686 -10.425 8.857 1.00 35.06 121 LYS A CA 1
ATOM 927 C C . LYS A 1 121 ? -21.085 -9.043 9.127 1.00 35.06 121 LYS A C 1
ATOM 929 O O . LYS A 1 121 ? -21.653 -8.040 8.702 1.00 35.06 121 LYS A O 1
ATOM 934 N N . CYS A 1 122 ? -19.969 -8.966 9.848 1.00 34.91 122 CYS A N 1
ATOM 935 C CA . CYS A 1 122 ? -19.355 -7.699 10.237 1.00 34.91 122 CYS A CA 1
ATOM 936 C C . CYS A 1 122 ? -18.331 -7.213 9.192 1.00 34.91 122 CYS A C 1
ATOM 938 O O . CYS A 1 122 ? -17.118 -7.358 9.385 1.00 34.91 122 CYS A O 1
ATOM 940 N N . ASP A 1 123 ? -18.812 -6.572 8.120 1.00 30.11 123 ASP A N 1
ATOM 941 C CA . ASP A 1 123 ? -18.006 -5.850 7.111 1.00 30.11 123 ASP A CA 1
ATOM 942 C C . ASP A 1 123 ? -17.403 -4.542 7.673 1.00 30.11 123 ASP A C 1
ATOM 944 O O . ASP A 1 123 ? -17.682 -3.427 7.234 1.00 30.11 123 ASP A O 1
ATOM 948 N N . CYS A 1 124 ? -16.564 -4.672 8.700 1.00 34.44 124 CYS A N 1
ATOM 949 C CA . CYS A 1 124 ? -15.916 -3.558 9.385 1.00 34.44 124 CYS A CA 1
ATOM 950 C C . CYS A 1 124 ? -14.432 -3.836 9.689 1.00 34.44 124 CYS A C 1
ATOM 952 O O . CYS A 1 124 ? -14.065 -4.580 10.595 1.00 34.44 124 CYS A O 1
ATOM 954 N N . LEU A 1 125 ? -13.581 -3.244 8.859 1.00 39.44 125 LEU A N 1
ATOM 955 C CA . LEU A 1 125 ? -12.341 -2.545 9.204 1.00 39.44 125 LEU A CA 1
ATOM 956 C C . LEU A 1 125 ? -11.715 -2.746 10.604 1.00 39.44 125 LEU A C 1
ATOM 958 O O . LEU A 1 125 ? -12.139 -2.115 11.572 1.00 39.44 125 LEU A O 1
ATOM 962 N N . LEU A 1 126 ? -10.613 -3.505 10.677 1.00 40.31 126 LEU A N 1
ATOM 963 C CA . LEU A 1 126 ? -9.737 -3.531 11.858 1.00 40.31 126 LEU A CA 1
ATOM 964 C C . LEU A 1 126 ? -8.850 -2.263 11.987 1.00 40.31 126 LEU A C 1
ATOM 966 O O . LEU A 1 126 ? -8.541 -1.569 11.025 1.00 40.31 126 LEU A O 1
ATOM 970 N N . ILE A 1 127 ? -8.428 -2.003 13.223 1.00 43.53 127 ILE A N 1
ATOM 971 C CA . ILE A 1 127 ? -7.884 -0.761 13.815 1.00 43.53 127 ILE A CA 1
ATOM 972 C C . ILE A 1 127 ? -6.626 -0.139 13.176 1.00 43.53 127 ILE A C 1
ATOM 974 O O . ILE A 1 127 ? -5.666 -0.826 12.846 1.00 43.53 127 ILE A O 1
ATOM 978 N N . GLY A 1 128 ? -6.549 1.198 13.191 1.00 42.69 128 GLY A N 1
ATOM 979 C CA . GLY A 1 128 ? -5.316 1.985 12.974 1.00 42.69 128 GLY A CA 1
ATOM 980 C C . GLY A 1 128 ? -5.386 2.892 11.742 1.00 42.69 128 GLY A C 1
ATOM 981 O O . GLY A 1 128 ? -4.426 3.044 10.995 1.00 42.69 128 GLY A O 1
ATOM 982 N N . VAL A 1 129 ? -6.575 3.424 11.484 1.00 50.62 129 VAL A N 1
ATOM 983 C CA . VAL A 1 129 ? -7.005 3.899 10.170 1.00 50.62 129 VAL A CA 1
ATOM 984 C C . VAL A 1 129 ? -6.788 5.409 10.052 1.00 50.62 129 VAL A C 1
ATOM 986 O O . VAL A 1 129 ? -7.692 6.210 10.285 1.00 50.62 129 VAL A O 1
ATOM 989 N N . GLY A 1 130 ? -5.568 5.821 9.713 1.00 50.12 130 GLY A N 1
ATOM 990 C CA . GLY A 1 130 ? -5.184 7.233 9.637 1.00 50.12 130 GLY A CA 1
ATOM 991 C C . GLY A 1 130 ? -5.713 7.941 8.386 1.00 50.12 130 GLY A C 1
ATOM 992 O O . GLY A 1 130 ? -4.965 8.083 7.422 1.00 50.12 130 GLY A O 1
ATOM 993 N N . CYS A 1 131 ? -6.971 8.395 8.386 1.00 51.72 131 CYS A N 1
ATOM 994 C CA . CYS A 1 131 ? -7.559 9.187 7.293 1.00 51.72 131 CYS A CA 1
ATOM 995 C C . CYS A 1 131 ? -7.437 10.699 7.546 1.00 51.72 131 CYS A C 1
ATOM 997 O O . CYS A 1 131 ? -8.246 11.258 8.287 1.00 51.72 131 CYS A O 1
ATOM 999 N N . ASN A 1 132 ? -6.504 11.380 6.871 1.00 51.09 132 ASN A N 1
ATOM 1000 C CA . ASN 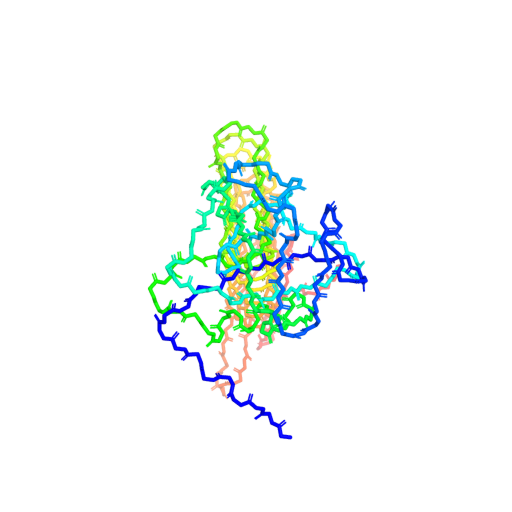A 1 132 ? -6.358 12.840 6.969 1.00 51.09 132 ASN A CA 1
ATOM 1001 C C . ASN A 1 132 ? -6.676 13.519 5.625 1.00 51.09 132 ASN A C 1
ATOM 1003 O O . ASN A 1 132 ? -6.134 13.147 4.587 1.00 51.09 132 ASN A O 1
ATOM 1007 N N . SER A 1 133 ? -7.508 14.559 5.655 1.00 50.41 133 SER A N 1
ATOM 1008 C CA . SER A 1 133 ? -7.741 15.470 4.527 1.00 50.41 133 SER A CA 1
ATOM 1009 C C . SER A 1 133 ? -7.527 16.892 5.030 1.00 50.41 133 SER A C 1
ATOM 1011 O O . SER A 1 133 ? -8.140 17.263 6.030 1.00 50.41 133 SER A O 1
ATOM 1013 N N . GLU A 1 134 ? -6.655 17.671 4.392 1.00 46.69 134 GLU A N 1
ATOM 1014 C CA . GLU A 1 134 ? -6.358 19.047 4.836 1.00 46.69 134 GLU A CA 1
ATOM 1015 C C . GLU A 1 134 ? -7.435 20.053 4.389 1.00 46.69 134 GLU A C 1
ATOM 1017 O O . GLU A 1 134 ? -7.550 21.141 4.951 1.00 46.69 134 GLU A O 1
ATOM 1022 N N . LEU A 1 135 ? -8.284 19.658 3.433 1.00 47.84 135 LEU A N 1
ATOM 1023 C CA . LEU A 1 135 ? -9.446 20.413 2.961 1.00 47.84 135 LEU A CA 1
ATOM 1024 C C . LEU A 1 135 ? -10.759 19.629 3.182 1.00 47.84 135 LEU A C 1
ATOM 1026 O O . LEU A 1 135 ? -10.738 18.393 3.237 1.00 47.84 135 LEU A O 1
ATOM 1030 N N . PRO A 1 136 ? -11.911 20.324 3.337 1.00 44.19 136 PRO A N 1
ATOM 1031 C CA . PRO A 1 136 ? -13.124 19.768 3.959 1.00 44.19 136 PRO A CA 1
ATOM 1032 C C . PRO A 1 136 ? -13.831 18.660 3.166 1.00 44.19 136 PRO A C 1
ATOM 1034 O O . PRO A 1 136 ? -14.620 17.908 3.739 1.00 44.19 136 PRO A O 1
ATOM 1037 N N . ASN A 1 137 ? -13.541 18.516 1.873 1.00 50.88 137 ASN A N 1
ATOM 1038 C CA . ASN A 1 137 ? -14.012 17.379 1.090 1.00 50.88 137 ASN A CA 1
ATOM 1039 C C . ASN A 1 137 ? -13.167 16.150 1.463 1.00 50.88 137 ASN A C 1
ATOM 1041 O O . ASN A 1 137 ? -11.961 16.137 1.219 1.00 50.88 137 ASN A O 1
ATOM 1045 N N . ARG A 1 138 ? -13.772 15.107 2.052 1.00 52.19 138 ARG A N 1
ATOM 1046 C CA . ARG A 1 138 ? -13.049 13.873 2.418 1.00 52.19 138 ARG A CA 1
ATOM 1047 C C . ARG A 1 138 ? -12.647 13.074 1.173 1.00 52.19 138 ARG A C 1
ATOM 1049 O O . ARG A 1 138 ? -13.379 12.201 0.721 1.00 52.19 138 ARG A O 1
ATOM 1056 N N . HIS A 1 139 ? -11.447 13.354 0.682 1.00 64.25 139 HIS A N 1
ATOM 1057 C CA . HIS A 1 139 ? -10.803 12.672 -0.444 1.00 64.25 139 HIS A CA 1
ATOM 1058 C C . HIS A 1 139 ? -9.905 11.487 -0.021 1.00 64.25 139 HIS A C 1
ATOM 1060 O O . HIS A 1 139 ? -9.284 10.838 -0.861 1.00 64.25 139 HIS A O 1
ATOM 1066 N N . GLY A 1 140 ? -9.838 11.181 1.281 1.00 62.59 140 GLY A N 1
ATOM 1067 C CA . GLY A 1 140 ? -9.110 10.039 1.840 1.00 62.59 140 GLY A CA 1
ATOM 1068 C C . GLY A 1 140 ? -10.035 8.941 2.379 1.00 62.59 140 GLY A C 1
ATOM 1069 O O . GLY A 1 140 ? -10.974 9.237 3.119 1.00 62.59 140 GLY A O 1
ATOM 1070 N N . GLN A 1 141 ? -9.734 7.680 2.062 1.00 70.44 141 GLN A N 1
ATOM 1071 C CA . GLN A 1 141 ? -10.321 6.475 2.660 1.00 70.44 141 GLN A CA 1
ATOM 1072 C C . GLN A 1 141 ? -9.212 5.506 3.081 1.00 70.44 141 GLN A C 1
ATOM 1074 O O . GLN A 1 141 ? -8.248 5.295 2.353 1.00 70.44 141 GLN A O 1
ATOM 1079 N N . SER A 1 142 ? -9.353 4.847 4.223 1.00 66.44 142 SER A N 1
ATOM 1080 C CA . SER A 1 142 ? -8.484 3.737 4.608 1.00 66.44 142 SER A CA 1
ATOM 1081 C C . SER A 1 142 ? -9.347 2.619 5.178 1.00 66.44 142 SER A C 1
ATOM 1083 O O . SER A 1 142 ? -10.268 2.876 5.951 1.00 66.44 142 SER A O 1
ATOM 1085 N N . HIS A 1 143 ? -9.077 1.390 4.744 1.00 65.56 143 HIS A N 1
ATOM 1086 C CA . HIS A 1 143 ? -9.810 0.182 5.120 1.00 65.56 143 HIS A CA 1
ATOM 1087 C C . HIS A 1 143 ? -8.872 -0.959 5.581 1.00 65.56 143 HIS A C 1
ATOM 1089 O O . HIS A 1 143 ? -9.275 -2.120 5.582 1.00 65.56 143 HIS A O 1
ATOM 1095 N N . GLY A 1 144 ? -7.631 -0.645 5.976 1.00 57.94 144 GLY A N 1
ATOM 1096 C CA . GLY A 1 144 ? -6.658 -1.623 6.476 1.00 57.94 144 GLY A CA 1
ATOM 1097 C C . GLY A 1 144 ? -6.244 -1.398 7.933 1.00 57.94 144 GLY A C 1
ATOM 1098 O O . GLY A 1 144 ? -6.092 -0.256 8.366 1.00 57.94 144 GLY A O 1
ATOM 1099 N N . LEU A 1 145 ? -5.986 -2.489 8.670 1.00 58.94 145 LEU A N 1
ATOM 1100 C CA . LEU A 1 145 ? -5.401 -2.454 10.021 1.00 58.94 145 LEU A CA 1
ATOM 1101 C C . LEU A 1 145 ? -4.086 -1.661 9.987 1.00 58.94 145 LEU A C 1
ATOM 1103 O O . LEU A 1 145 ? -3.134 -2.106 9.359 1.00 58.94 145 LEU A O 1
ATOM 1107 N N . ASN A 1 146 ? -3.989 -0.532 10.684 1.00 62.91 146 ASN A N 1
ATOM 1108 C CA . ASN A 1 146 ? -2.824 0.363 10.671 1.00 62.91 146 ASN A CA 1
ATOM 1109 C C . ASN A 1 146 ? -2.561 1.063 9.313 1.00 62.91 146 ASN A C 1
ATOM 1111 O O . ASN A 1 146 ? -1.434 1.468 9.030 1.00 62.91 146 ASN A O 1
ATOM 1115 N N . GLY A 1 147 ? -3.578 1.162 8.447 1.00 62.41 147 GLY A N 1
ATOM 1116 C CA . GLY A 1 147 ? -3.496 1.794 7.128 1.00 62.41 147 GLY A CA 1
ATOM 1117 C C . GLY A 1 147 ? -3.708 3.316 7.162 1.00 62.41 147 GLY A C 1
ATOM 1118 O O . GLY A 1 147 ? -4.656 3.803 7.776 1.00 62.41 147 GLY A O 1
ATOM 1119 N N . THR A 1 148 ? -2.880 4.092 6.459 1.00 73.25 148 THR A N 1
ATOM 1120 C CA . THR A 1 148 ? -2.941 5.571 6.424 1.00 73.25 148 THR A CA 1
ATOM 1121 C C . THR A 1 148 ? -3.297 6.099 5.033 1.00 73.25 148 THR A C 1
ATOM 1123 O O . THR A 1 148 ? -2.620 5.765 4.071 1.00 73.25 148 THR A O 1
ATOM 1126 N N . ALA A 1 149 ? -4.284 6.990 4.914 1.00 77.44 149 ALA A N 1
ATOM 1127 C CA . ALA A 1 149 ? -4.643 7.670 3.666 1.00 77.44 149 ALA A CA 1
ATOM 1128 C C . ALA A 1 149 ? -4.644 9.197 3.842 1.00 77.44 149 ALA A C 1
ATOM 1130 O O . ALA A 1 149 ? -5.253 9.710 4.784 1.00 77.44 149 ALA A O 1
ATOM 1131 N N . ARG A 1 150 ? -3.958 9.933 2.953 1.00 77.75 150 ARG A N 1
ATOM 1132 C CA . ARG A 1 150 ? -3.779 11.393 3.061 1.00 77.75 150 ARG A CA 1
ATOM 1133 C C . ARG A 1 150 ? -3.998 12.155 1.754 1.00 77.75 150 ARG A C 1
ATOM 1135 O O . ARG A 1 150 ? -3.468 11.773 0.712 1.00 77.75 150 ARG A O 1
ATOM 1142 N N . SER A 1 151 ? -4.730 13.265 1.850 1.00 74.38 151 SER A N 1
ATOM 1143 C CA . SER A 1 151 ? -5.015 14.209 0.760 1.00 74.38 151 SER A CA 1
ATOM 1144 C C . SER A 1 151 ? -4.770 15.644 1.228 1.00 74.38 151 SER A C 1
ATOM 1146 O O . SER A 1 151 ? -5.441 16.103 2.152 1.00 74.38 151 SER A O 1
ATOM 1148 N N . HIS A 1 152 ? -3.824 16.357 0.613 1.00 68.50 152 HIS A N 1
ATOM 1149 C CA . HIS A 1 152 ? -3.511 17.745 1.002 1.00 68.50 152 HIS A CA 1
ATOM 1150 C C . HIS A 1 152 ? -4.391 18.794 0.292 1.00 68.50 152 HIS A C 1
ATOM 1152 O O . HIS A 1 152 ? -4.625 19.875 0.822 1.00 68.50 152 HIS A O 1
ATOM 1158 N N . ILE A 1 153 ? -4.930 18.481 -0.891 1.00 64.56 153 ILE A N 1
ATOM 1159 C CA . ILE A 1 153 ? -5.752 19.408 -1.691 1.00 64.56 153 ILE A CA 1
ATOM 1160 C C . ILE A 1 153 ? -7.161 18.807 -1.901 1.00 64.56 153 ILE A C 1
ATOM 1162 O O . ILE A 1 153 ? -7.428 17.652 -1.561 1.00 64.56 153 ILE A O 1
ATOM 1166 N N . SER A 1 154 ? -8.104 19.605 -2.398 1.00 57.84 154 SER A N 1
ATOM 1167 C CA . SER A 1 154 ? -9.393 19.149 -2.927 1.00 57.84 154 SER A CA 1
ATOM 1168 C C . SER A 1 154 ? -9.226 18.484 -4.299 1.00 57.84 154 SER A C 1
ATOM 1170 O O . SER A 1 154 ? -8.311 18.832 -5.040 1.00 57.84 154 SER A O 1
ATOM 1172 N N . SER A 1 155 ? -10.148 17.591 -4.667 1.00 59.91 155 SER A N 1
ATOM 1173 C CA . SER A 1 155 ? -10.158 16.865 -5.953 1.00 59.91 155 SER A CA 1
ATOM 1174 C C . SER A 1 155 ? -9.055 15.809 -6.130 1.00 59.91 155 SER A C 1
ATOM 1176 O O . SER A 1 155 ? -8.757 15.426 -7.258 1.00 59.91 155 SER A O 1
ATOM 1178 N N . LEU A 1 156 ? -8.466 15.312 -5.036 1.00 67.50 156 LEU A N 1
ATOM 1179 C CA . LEU A 1 156 ? -7.531 14.175 -5.059 1.00 67.50 156 LEU A CA 1
ATOM 1180 C C . LEU A 1 156 ? -8.257 12.884 -4.647 1.00 67.50 156 LEU A C 1
ATOM 1182 O O . LEU A 1 156 ? -9.428 12.934 -4.274 1.00 67.50 156 LEU A O 1
ATOM 1186 N N . HIS A 1 157 ? -7.584 11.731 -4.658 1.00 76.94 157 HIS A N 1
ATOM 1187 C CA . HIS A 1 157 ? -8.106 10.506 -4.033 1.00 76.94 157 HIS A CA 1
ATOM 1188 C C . HIS A 1 157 ? -6.993 9.651 -3.412 1.00 76.94 157 HIS A C 1
ATOM 1190 O O . HIS A 1 157 ? -6.162 9.106 -4.134 1.00 76.94 157 HIS A O 1
ATOM 1196 N N . ALA A 1 158 ? -7.012 9.456 -2.091 1.00 82.38 158 ALA A N 1
ATOM 1197 C CA . ALA A 1 158 ? -6.096 8.556 -1.382 1.00 82.38 158 ALA A CA 1
ATOM 1198 C C . ALA A 1 158 ? -6.859 7.375 -0.759 1.00 82.38 158 ALA A C 1
ATOM 1200 O O . ALA A 1 158 ? -7.759 7.590 0.049 1.00 82.38 158 ALA A O 1
ATOM 1201 N N . ILE A 1 159 ? -6.509 6.133 -1.109 1.00 84.88 159 ILE A N 1
ATOM 1202 C CA . ILE A 1 159 ? -7.204 4.913 -0.658 1.00 84.88 159 ILE A CA 1
ATOM 1203 C C . ILE A 1 159 ? -6.193 3.896 -0.109 1.00 84.88 159 ILE A C 1
ATOM 1205 O O . ILE A 1 159 ? -5.323 3.465 -0.855 1.00 84.88 159 ILE A O 1
ATOM 1209 N N . ALA A 1 160 ? -6.297 3.479 1.157 1.00 81.94 160 ALA A N 1
ATOM 1210 C CA . ALA A 1 160 ? -5.353 2.542 1.797 1.00 81.94 160 ALA A CA 1
ATOM 1211 C C . ALA A 1 160 ? -6.064 1.346 2.472 1.00 81.94 160 ALA A C 1
ATOM 1213 O O . ALA A 1 160 ? -6.528 1.462 3.601 1.00 81.94 160 ALA A O 1
ATOM 1214 N N . THR A 1 161 ? -6.203 0.191 1.812 1.00 80.94 161 THR A N 1
ATOM 1215 C CA . THR A 1 161 ? -6.987 -0.955 2.334 1.00 80.94 161 THR A CA 1
ATOM 1216 C C . THR A 1 161 ? -6.157 -2.102 2.914 1.00 80.94 161 THR A C 1
ATOM 1218 O O . THR A 1 161 ? -6.721 -2.986 3.551 1.00 80.94 161 THR A O 1
ATOM 1221 N N . GLY A 1 162 ? -4.838 -2.125 2.714 1.00 71.62 162 GLY A N 1
ATOM 1222 C CA . GLY A 1 162 ? -3.972 -3.179 3.259 1.00 71.62 162 GLY A CA 1
ATOM 1223 C C . GLY A 1 162 ? -3.558 -2.931 4.714 1.00 71.62 162 GLY A C 1
ATOM 1224 O O . GLY A 1 162 ? -3.427 -1.779 5.144 1.00 71.62 162 GLY A O 1
ATOM 1225 N N . LYS A 1 163 ? -3.286 -3.995 5.481 1.00 74.94 163 LYS A N 1
ATOM 1226 C CA . LYS A 1 163 ? -2.665 -3.887 6.817 1.00 74.94 163 LYS A CA 1
ATOM 1227 C C . LYS A 1 163 ? -1.343 -3.117 6.712 1.00 74.94 163 LYS A C 1
ATOM 1229 O O . LYS A 1 163 ? -0.567 -3.434 5.828 1.00 74.94 163 LYS A O 1
ATOM 1234 N N . ASN A 1 164 ? -1.044 -2.156 7.587 1.00 72.38 164 ASN A N 1
ATOM 1235 C CA . ASN A 1 164 ? 0.164 -1.310 7.556 1.00 72.38 164 ASN A CA 1
ATOM 1236 C C . ASN A 1 164 ? 0.386 -0.538 6.227 1.00 72.38 164 ASN A C 1
ATOM 1238 O O . ASN A 1 164 ? 1.513 -0.126 5.947 1.00 72.38 164 ASN A O 1
ATOM 1242 N N . SER A 1 165 ? -0.640 -0.371 5.380 1.00 81.06 165 SER A N 1
ATOM 1243 C CA . SER A 1 165 ? -0.500 0.293 4.072 1.00 81.06 165 SER A CA 1
ATOM 1244 C C . SER A 1 165 ? -0.527 1.825 4.157 1.00 81.06 165 SER A C 1
ATOM 1246 O O . SER A 1 165 ? -1.030 2.396 5.127 1.00 81.06 165 SER A O 1
ATOM 1248 N N . LYS A 1 166 ? -0.011 2.525 3.140 1.00 87.44 166 LYS A N 1
ATOM 1249 C CA . LYS A 1 166 ? -0.105 3.992 3.037 1.00 87.44 166 LYS A CA 1
ATOM 1250 C C . LYS A 1 166 ? -0.543 4.449 1.649 1.00 87.44 166 LYS A C 1
ATOM 1252 O O . LYS A 1 166 ? -0.055 3.939 0.648 1.00 87.44 166 LYS A O 1
ATOM 1257 N N . ALA A 1 167 ? -1.397 5.464 1.595 1.00 88.12 167 ALA A N 1
ATOM 1258 C CA . ALA A 1 167 ? -1.762 6.211 0.398 1.00 88.12 167 ALA A CA 1
ATOM 1259 C C . ALA A 1 167 ? -1.592 7.719 0.649 1.00 88.12 167 ALA A C 1
ATOM 1261 O O . ALA A 1 167 ? -2.085 8.240 1.649 1.00 88.12 167 ALA A O 1
ATOM 1262 N N . LEU A 1 168 ? -0.907 8.431 -0.245 1.00 88.69 168 LEU A N 1
ATOM 1263 C CA . LEU A 1 168 ? -0.649 9.869 -0.129 1.00 88.69 168 LEU A CA 1
ATOM 1264 C C . LEU A 1 168 ? -0.861 10.565 -1.476 1.00 88.69 168 LEU A C 1
ATOM 1266 O O . LEU A 1 168 ? -0.318 10.131 -2.487 1.00 88.69 168 LEU A O 1
ATOM 1270 N N . THR A 1 169 ? -1.608 11.664 -1.468 1.00 84.69 169 THR A N 1
ATOM 1271 C CA . THR A 1 169 ? -1.814 12.559 -2.615 1.00 84.69 169 THR A CA 1
ATOM 1272 C C . THR A 1 169 ? -1.551 14.004 -2.195 1.00 84.69 169 THR A C 1
ATOM 1274 O O . THR A 1 169 ? -2.070 14.442 -1.163 1.00 84.69 169 THR A O 1
ATOM 1277 N N . THR A 1 170 ? -0.723 14.735 -2.950 1.00 82.25 170 THR A N 1
ATOM 1278 C CA . THR A 1 170 ? -0.287 16.094 -2.558 1.00 82.25 170 THR A CA 1
ATOM 1279 C C . THR A 1 170 ? -0.625 17.200 -3.553 1.00 82.25 170 THR A C 1
ATOM 1281 O O . THR A 1 170 ? -0.780 18.333 -3.118 1.00 82.25 170 THR A O 1
ATOM 1284 N N . GLN A 1 171 ? -0.749 16.886 -4.844 1.00 83.56 171 GLN A N 1
ATOM 1285 C CA . GLN A 1 171 ? -1.000 17.831 -5.944 1.00 83.56 171 GLN A CA 1
ATOM 1286 C C . GLN A 1 171 ? -2.307 17.494 -6.679 1.00 83.56 171 GLN A C 1
ATOM 1288 O O . GLN A 1 171 ? -2.853 16.410 -6.478 1.00 83.56 171 GLN A O 1
ATOM 1293 N N . MET A 1 172 ? -2.840 18.423 -7.478 1.00 80.94 172 MET A N 1
ATOM 1294 C CA . MET A 1 172 ? -4.203 18.394 -8.030 1.00 80.94 172 MET A CA 1
ATOM 1295 C C . MET A 1 172 ? -4.476 17.170 -8.911 1.00 80.94 172 MET A C 1
ATOM 1297 O O . MET A 1 172 ? -3.564 16.585 -9.494 1.00 80.94 172 MET A O 1
ATOM 1301 N N . GLU A 1 173 ? -5.752 16.771 -8.978 1.00 81.00 173 GLU A N 1
ATOM 1302 C CA . GLU A 1 173 ? -6.274 15.703 -9.856 1.00 81.00 173 GLU A CA 1
ATOM 1303 C C . GLU A 1 173 ? -5.531 14.353 -9.717 1.00 81.00 173 GLU A C 1
ATOM 1305 O O . GLU A 1 173 ? -5.539 13.508 -10.609 1.00 81.00 173 GLU A O 1
ATOM 1310 N N . SER A 1 174 ? -4.880 14.139 -8.568 1.00 85.62 174 SER A N 1
ATOM 1311 C CA . SER A 1 174 ? -3.987 13.004 -8.324 1.00 85.62 174 SER A CA 1
ATOM 1312 C C . SER A 1 174 ? -4.629 11.906 -7.481 1.00 85.62 174 SER A C 1
ATOM 1314 O O . SER A 1 174 ? -5.437 12.155 -6.585 1.00 85.62 174 SER A O 1
ATOM 1316 N N . HIS A 1 175 ? -4.228 10.663 -7.741 1.00 90.12 175 HIS A N 1
ATOM 1317 C CA . HIS A 1 175 ? -4.806 9.457 -7.150 1.00 90.12 175 HIS A CA 1
ATOM 1318 C C . HIS A 1 175 ? -3.711 8.553 -6.568 1.00 90.12 175 HIS A C 1
ATOM 1320 O O . HIS A 1 175 ? -2.741 8.251 -7.257 1.00 90.12 175 HIS A O 1
ATOM 1326 N N . ALA A 1 176 ? -3.856 8.064 -5.338 1.00 91.00 176 A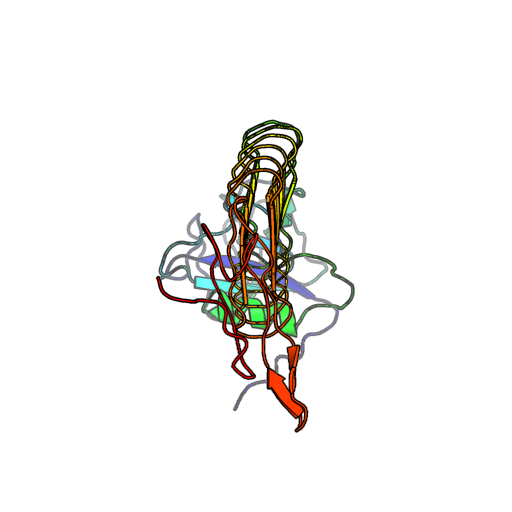LA A N 1
ATOM 1327 C CA . ALA A 1 176 ? -2.964 7.073 -4.732 1.00 91.00 176 ALA A CA 1
ATOM 1328 C C . ALA A 1 176 ? -3.776 5.952 -4.072 1.00 91.00 176 ALA A C 1
ATOM 1330 O O . ALA A 1 176 ? -4.634 6.216 -3.233 1.00 91.00 176 ALA A O 1
ATOM 1331 N N . VAL A 1 177 ? -3.504 4.698 -4.429 1.00 92.62 177 VAL A N 1
ATOM 1332 C CA . VAL A 1 177 ? -4.295 3.537 -4.003 1.00 92.62 177 VAL A CA 1
ATOM 1333 C C . VAL A 1 177 ? -3.367 2.420 -3.528 1.00 92.62 177 VAL A C 1
ATOM 1335 O O . VAL A 1 177 ? -2.687 1.803 -4.337 1.00 92.62 177 VAL A O 1
ATOM 1338 N N . SER A 1 178 ? -3.344 2.121 -2.231 1.00 91.00 178 SER A N 1
ATOM 1339 C CA . SER A 1 178 ? -2.592 0.996 -1.670 1.00 91.00 178 SER A CA 1
ATOM 1340 C C . SER A 1 178 ? -3.524 -0.077 -1.110 1.00 91.00 178 SER A C 1
ATOM 1342 O O . SER A 1 178 ? -4.216 0.139 -0.120 1.00 91.00 178 SER A O 1
ATOM 1344 N N . LEU A 1 179 ? -3.565 -1.239 -1.757 1.00 87.94 179 LEU A N 1
ATOM 1345 C CA . LEU A 1 179 ? -4.405 -2.383 -1.390 1.00 87.94 179 LEU A CA 1
ATOM 1346 C C . LEU A 1 179 ? -3.605 -3.522 -0.739 1.00 87.94 179 LEU A C 1
ATOM 1348 O O . LEU A 1 179 ? -4.179 -4.342 -0.026 1.00 87.94 179 LEU A O 1
ATOM 1352 N N . GLY A 1 180 ? -2.292 -3.583 -0.982 1.00 82.44 180 GLY A N 1
ATOM 1353 C CA . GLY A 1 180 ? -1.412 -4.611 -0.425 1.00 82.44 180 GLY A CA 1
ATOM 1354 C C . GLY A 1 180 ? -1.090 -4.367 1.051 1.00 82.44 180 GLY A C 1
ATOM 1355 O O . GLY A 1 180 ? -0.955 -3.226 1.494 1.00 82.44 180 GLY A O 1
ATOM 1356 N N . ASN A 1 181 ? -0.907 -5.435 1.829 1.00 80.81 181 ASN A N 1
ATOM 1357 C CA . ASN A 1 181 ? -0.377 -5.313 3.191 1.00 80.81 181 ASN A CA 1
ATOM 1358 C C . ASN A 1 181 ? 1.055 -4.751 3.147 1.00 80.81 181 ASN A C 1
ATOM 1360 O O . ASN A 1 181 ? 1.796 -5.065 2.224 1.00 80.81 181 ASN A O 1
ATOM 1364 N N . GLU A 1 182 ? 1.457 -3.930 4.113 1.00 81.94 182 GLU A N 1
ATOM 1365 C CA . GLU A 1 182 ? 2.790 -3.314 4.245 1.00 81.94 182 GLU A CA 1
ATOM 1366 C C . GLU A 1 182 ? 3.239 -2.583 2.968 1.00 81.94 182 GLU A C 1
ATOM 1368 O O . GLU A 1 182 ? 4.408 -2.609 2.594 1.00 81.94 182 GLU A O 1
ATOM 1373 N N . SER A 1 183 ? 2.278 -1.967 2.268 1.00 89.69 183 SER A N 1
ATOM 1374 C CA . SER A 1 183 ? 2.477 -1.377 0.942 1.00 89.69 183 SER A CA 1
ATOM 1375 C C . SER A 1 183 ? 2.185 0.121 0.920 1.00 89.69 183 SER A C 1
ATOM 1377 O O . SER A 1 183 ? 1.167 0.572 1.447 1.00 89.69 183 SER A O 1
ATOM 1379 N N . ASP A 1 184 ? 3.023 0.891 0.237 1.00 93.44 184 ASP A N 1
ATOM 1380 C CA . ASP A 1 184 ? 2.930 2.348 0.135 1.00 93.44 184 ASP A CA 1
ATOM 1381 C C . ASP A 1 184 ? 2.569 2.781 -1.295 1.00 93.44 184 ASP A C 1
ATOM 1383 O O . ASP A 1 184 ? 2.975 2.158 -2.273 1.00 93.44 184 ASP A O 1
ATOM 1387 N N . SER A 1 185 ? 1.799 3.861 -1.424 1.00 93.81 185 SER A N 1
ATOM 1388 C CA . SER A 1 185 ? 1.377 4.464 -2.689 1.00 93.81 185 SER A CA 1
ATOM 1389 C C . SER A 1 185 ? 1.378 5.990 -2.564 1.00 93.81 185 SER A C 1
ATOM 1391 O O . SER A 1 185 ? 0.691 6.526 -1.697 1.00 93.81 185 SER A O 1
ATOM 1393 N N . VAL A 1 186 ? 2.115 6.714 -3.407 1.00 93.06 186 VAL A N 1
ATOM 1394 C CA . VAL A 1 186 ? 2.334 8.166 -3.245 1.00 93.06 186 VAL A CA 1
ATOM 1395 C C . VAL A 1 186 ? 2.284 8.901 -4.583 1.00 93.06 186 VAL A C 1
ATOM 1397 O O . VAL A 1 186 ? 3.142 8.673 -5.422 1.00 93.06 186 VAL A O 1
ATOM 1400 N N . SER A 1 187 ? 1.342 9.824 -4.764 1.00 91.38 187 SER A N 1
ATOM 1401 C CA . SER A 1 187 ? 1.222 10.672 -5.961 1.00 91.38 187 SER A CA 1
ATOM 1402 C C . SER A 1 187 ? 1.470 12.135 -5.601 1.00 91.38 187 SER A C 1
ATOM 1404 O O . SER A 1 187 ? 0.728 12.724 -4.811 1.00 91.38 187 SER A O 1
ATOM 1406 N N . PHE A 1 188 ? 2.562 12.688 -6.125 1.00 86.19 188 PHE A N 1
ATOM 1407 C CA . PHE A 1 188 ? 3.207 13.896 -5.613 1.00 86.19 188 PHE A CA 1
ATOM 1408 C C . PHE A 1 188 ? 3.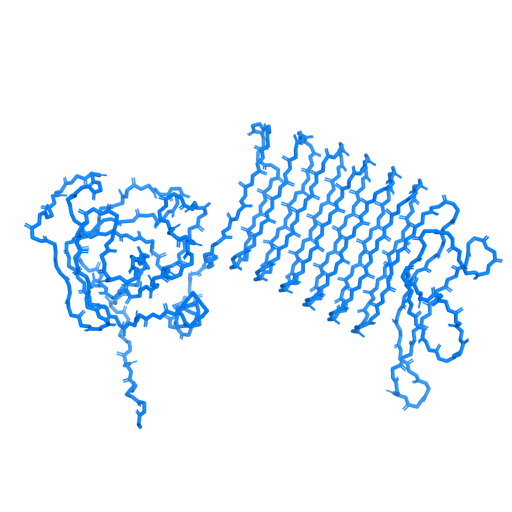104 15.127 -6.530 1.00 86.19 188 PHE A C 1
ATOM 1410 O O . PHE A 1 188 ? 3.274 16.248 -6.062 1.00 86.19 188 PHE A O 1
ATOM 1417 N N . ASP A 1 189 ? 2.843 14.933 -7.822 1.00 87.44 189 ASP A N 1
ATOM 1418 C CA . ASP A 1 189 ? 2.805 15.994 -8.845 1.00 87.44 189 ASP A CA 1
ATOM 1419 C C . ASP A 1 189 ? 1.423 16.024 -9.531 1.00 87.44 189 ASP A C 1
ATOM 1421 O O . ASP A 1 189 ? 0.663 15.067 -9.385 1.00 87.44 189 ASP A O 1
ATOM 1425 N N . ASP A 1 190 ? 1.052 17.099 -10.227 1.00 85.50 190 ASP A N 1
ATOM 1426 C CA . ASP A 1 190 ? -0.318 17.274 -10.740 1.00 85.50 190 ASP A CA 1
ATOM 1427 C C . ASP A 1 190 ? -0.713 16.170 -11.752 1.00 85.50 190 ASP A C 1
ATOM 1429 O O . ASP A 1 190 ? 0.105 15.682 -12.537 1.00 85.50 190 ASP A O 1
ATOM 1433 N N . ASN A 1 191 ? -1.985 15.750 -11.725 1.00 86.94 191 ASN A N 1
ATOM 1434 C CA . ASN A 1 191 ? -2.539 14.641 -12.520 1.00 86.94 191 ASN A CA 1
ATOM 1435 C C . ASN A 1 191 ? -1.817 13.278 -12.352 1.00 86.94 191 ASN A C 1
ATOM 1437 O O . ASN A 1 191 ? -1.858 12.433 -13.252 1.00 86.94 191 ASN A O 1
ATOM 1441 N N . SER A 1 192 ? -1.145 13.024 -11.219 1.00 90.25 192 SER A N 1
ATOM 1442 C CA . SER A 1 192 ? -0.358 11.794 -11.025 1.00 90.25 192 SER A CA 1
ATOM 1443 C C . SER A 1 192 ? -1.114 10.648 -10.325 1.00 90.25 192 SER A C 1
ATOM 1445 O O . SER A 1 192 ? -1.921 10.845 -9.415 1.00 90.25 192 SER A O 1
ATOM 1447 N N . ILE A 1 193 ? -0.859 9.405 -10.751 1.00 93.81 193 ILE A N 1
ATOM 1448 C CA . ILE A 1 193 ? -1.580 8.194 -10.319 1.00 93.81 193 ILE A CA 1
ATOM 1449 C C . ILE A 1 193 ? -0.604 7.157 -9.755 1.00 93.81 193 ILE A C 1
ATOM 1451 O O . ILE A 1 193 ? 0.374 6.808 -10.409 1.00 93.81 193 ILE A O 1
ATOM 1455 N N . SER A 1 194 ? -0.884 6.595 -8.582 1.00 94.31 194 SER A N 1
ATOM 1456 C CA . SER A 1 194 ? -0.075 5.544 -7.949 1.00 94.31 194 SER A CA 1
ATOM 1457 C C . SER A 1 194 ? -0.975 4.422 -7.447 1.00 94.31 194 SER A C 1
ATOM 1459 O O . SER A 1 194 ? -2.012 4.696 -6.844 1.00 94.31 194 SER A O 1
ATOM 1461 N N . ILE A 1 195 ? -0.613 3.163 -7.706 1.00 95.44 195 ILE A N 1
ATOM 1462 C CA . ILE A 1 195 ? -1.402 1.986 -7.319 1.00 95.44 195 ILE A CA 1
ATOM 1463 C C . ILE A 1 195 ? -0.474 0.863 -6.833 1.00 95.44 195 ILE A C 1
ATOM 1465 O O . ILE A 1 195 ? 0.329 0.347 -7.602 1.00 95.44 195 ILE A O 1
ATOM 1469 N N . SER A 1 196 ? -0.602 0.431 -5.581 1.00 93.12 196 SER A N 1
ATOM 1470 C CA . SER A 1 196 ? 0.213 -0.625 -4.969 1.00 93.12 196 SER A CA 1
ATOM 1471 C C . SER A 1 196 ? -0.688 -1.739 -4.424 1.00 93.12 196 SER A C 1
ATOM 1473 O O . SER A 1 196 ? -1.489 -1.492 -3.530 1.00 93.12 196 SER A O 1
ATOM 1475 N N . THR A 1 197 ? -0.634 -2.962 -4.959 1.00 90.38 197 THR A N 1
ATOM 1476 C CA . THR A 1 197 ? -1.568 -4.051 -4.577 1.00 90.38 197 THR A CA 1
ATOM 1477 C C . THR A 1 197 ? -0.897 -5.338 -4.111 1.00 90.38 197 THR A C 1
ATOM 1479 O O . THR A 1 197 ? -1.557 -6.161 -3.481 1.00 90.38 197 THR A O 1
ATOM 1482 N N . GLY A 1 198 ? 0.383 -5.554 -4.413 1.00 84.88 198 GLY A N 1
ATOM 1483 C CA . GLY A 1 198 ? 1.114 -6.717 -3.906 1.00 84.88 198 GLY A CA 1
ATOM 1484 C C . GLY A 1 198 ? 1.612 -6.465 -2.487 1.00 84.88 198 GLY A C 1
ATOM 1485 O O . GLY A 1 198 ? 2.138 -5.392 -2.229 1.00 84.88 198 GLY A O 1
ATOM 1486 N N . ASN A 1 199 ? 1.515 -7.429 -1.570 1.00 84.88 199 ASN A N 1
ATOM 1487 C CA . ASN A 1 199 ? 2.014 -7.241 -0.197 1.00 84.88 199 ASN A CA 1
ATOM 1488 C C . ASN A 1 199 ? 3.503 -6.834 -0.182 1.00 84.88 199 ASN A C 1
ATOM 1490 O O . ASN A 1 199 ? 4.300 -7.464 -0.871 1.00 84.88 199 ASN A O 1
ATOM 1494 N N . GLY A 1 200 ? 3.882 -5.825 0.602 1.00 82.88 200 GLY A N 1
ATOM 1495 C CA . GLY A 1 200 ? 5.234 -5.268 0.685 1.00 82.88 200 GLY A CA 1
ATOM 1496 C C . GLY A 1 200 ? 5.623 -4.334 -0.469 1.00 82.88 200 GLY A C 1
ATOM 1497 O O . GLY A 1 200 ? 6.817 -4.219 -0.745 1.00 82.88 200 GLY A O 1
ATOM 1498 N N . SER A 1 201 ? 4.665 -3.741 -1.196 1.00 91.50 201 SER A N 1
ATOM 1499 C CA . SER A 1 201 ? 4.951 -3.014 -2.446 1.00 91.50 201 SER A CA 1
ATOM 1500 C C . SER A 1 201 ? 4.924 -1.491 -2.347 1.00 91.50 201 SER A C 1
ATOM 1502 O O . SER A 1 201 ? 4.194 -0.913 -1.550 1.00 91.50 201 SER A O 1
ATOM 1504 N N . LEU A 1 202 ? 5.665 -0.817 -3.225 1.00 93.31 202 LEU A N 1
ATOM 1505 C CA . LEU A 1 202 ? 5.717 0.644 -3.332 1.00 93.31 202 LEU A CA 1
ATOM 1506 C C . LEU A 1 202 ? 5.212 1.117 -4.702 1.00 93.31 202 LEU A C 1
ATOM 1508 O O . LEU A 1 202 ? 5.722 0.650 -5.713 1.00 93.31 202 LEU A O 1
ATOM 1512 N N . ALA A 1 203 ? 4.296 2.083 -4.742 1.00 94.31 203 ALA A N 1
ATOM 1513 C CA . ALA A 1 203 ? 3.983 2.916 -5.905 1.00 94.31 203 ALA A CA 1
ATOM 1514 C C . ALA A 1 203 ? 4.330 4.391 -5.593 1.00 94.31 203 ALA A C 1
ATOM 1516 O O . ALA A 1 203 ? 3.983 4.876 -4.518 1.00 94.31 203 ALA A O 1
ATOM 1517 N N . PHE A 1 204 ? 5.023 5.116 -6.474 1.00 93.06 204 PHE A N 1
ATOM 1518 C CA . PHE A 1 204 ? 5.428 6.512 -6.228 1.00 93.06 204 PHE A CA 1
ATOM 1519 C C . PHE A 1 204 ? 5.469 7.361 -7.509 1.00 93.06 204 PHE A C 1
ATOM 1521 O O . PHE A 1 204 ? 6.461 7.353 -8.232 1.00 93.06 204 PHE A O 1
ATOM 1528 N N . SER A 1 205 ? 4.429 8.126 -7.803 1.00 90.38 205 SER A N 1
ATOM 1529 C CA . SER A 1 205 ? 4.388 9.045 -8.945 1.00 90.38 205 SER A CA 1
ATOM 1530 C C . SER A 1 205 ? 4.779 10.471 -8.527 1.00 90.38 205 SER A C 1
ATOM 1532 O O . SER A 1 205 ? 4.220 11.015 -7.584 1.00 90.38 205 SER A O 1
ATOM 1534 N N . CYS A 1 206 ? 5.766 11.081 -9.185 1.00 86.75 206 CYS A N 1
ATOM 1535 C CA . CYS A 1 206 ? 6.335 12.400 -8.880 1.00 86.75 206 CYS A CA 1
ATOM 1536 C C . CYS A 1 206 ? 6.749 13.207 -10.128 1.00 86.75 206 CYS A C 1
ATOM 1538 O O . CYS A 1 206 ? 7.785 13.874 -10.160 1.00 86.75 206 CYS A O 1
ATOM 1540 N N . GLY A 1 207 ? 5.965 13.079 -11.197 1.00 82.06 207 GLY A N 1
ATOM 1541 C CA . GLY A 1 207 ? 5.999 13.959 -12.366 1.00 82.06 207 GLY A CA 1
ATOM 1542 C C . GLY A 1 207 ? 4.584 14.279 -12.852 1.00 82.06 207 GLY A C 1
ATOM 1543 O O . GLY A 1 207 ? 3.683 13.456 -12.683 1.00 82.06 207 GLY A O 1
ATOM 1544 N N . HIS A 1 208 ? 4.383 15.445 -13.455 1.00 84.81 208 HIS A N 1
ATOM 1545 C CA . HIS A 1 208 ? 3.104 15.847 -14.043 1.00 84.81 208 HIS A CA 1
ATOM 1546 C C . HIS A 1 208 ? 2.547 14.729 -14.947 1.00 84.81 208 HIS A C 1
ATOM 1548 O O . HIS A 1 208 ? 3.290 14.190 -15.768 1.00 84.81 208 HIS A O 1
ATOM 1554 N N . GLU A 1 209 ? 1.281 14.333 -14.790 1.00 85.12 209 GLU A N 1
ATOM 1555 C CA . GLU A 1 209 ? 0.636 13.223 -15.533 1.00 85.12 209 GLU A CA 1
ATOM 1556 C C . GLU A 1 209 ? 1.324 11.834 -15.392 1.00 85.12 209 GLU A C 1
ATOM 1558 O O . GLU A 1 209 ? 1.139 10.941 -16.224 1.00 85.12 209 GLU A O 1
ATOM 1563 N N . SER A 1 210 ? 2.158 11.609 -14.368 1.00 87.81 210 SER A N 1
ATOM 1564 C CA . SER A 1 210 ? 2.874 10.331 -14.179 1.00 87.81 210 SER A CA 1
ATOM 1565 C C . SER A 1 210 ? 2.052 9.240 -13.483 1.00 87.81 210 SER A C 1
ATOM 1567 O O . SER A 1 210 ? 1.149 9.504 -12.696 1.00 87.81 210 SER A O 1
ATOM 1569 N N . GLN A 1 211 ? 2.370 7.978 -13.773 1.00 93.25 211 GLN A N 1
ATOM 1570 C CA . GLN A 1 211 ? 1.595 6.800 -13.393 1.00 93.25 211 GLN A CA 1
ATOM 1571 C C . GLN A 1 211 ? 2.514 5.674 -12.897 1.00 93.25 211 GLN A C 1
ATOM 1573 O O . GLN A 1 211 ? 3.431 5.269 -13.612 1.00 93.25 211 GLN A O 1
ATOM 1578 N N . SER A 1 212 ? 2.273 5.106 -11.715 1.00 91.25 212 SER A N 1
ATOM 1579 C CA . SER A 1 212 ? 3.093 4.023 -11.152 1.00 91.25 212 SER A CA 1
ATOM 1580 C C . SER A 1 212 ? 2.238 2.916 -10.532 1.00 91.25 212 SER A C 1
ATOM 1582 O O . SER A 1 212 ? 1.326 3.177 -9.757 1.00 91.25 212 SER A O 1
ATOM 1584 N N . ILE A 1 213 ? 2.493 1.660 -10.911 1.00 93.94 213 ILE A N 1
ATOM 1585 C CA . ILE A 1 213 ? 1.635 0.520 -10.557 1.00 93.94 213 ILE A CA 1
ATOM 1586 C C . ILE A 1 213 ? 2.477 -0.689 -10.113 1.00 93.94 213 ILE A C 1
ATOM 1588 O O . ILE A 1 213 ? 3.273 -1.199 -10.899 1.00 93.94 213 ILE A O 1
ATOM 1592 N N . ALA A 1 214 ? 2.296 -1.175 -8.883 1.00 90.12 214 ALA A N 1
ATOM 1593 C CA . ALA A 1 214 ? 3.079 -2.248 -8.258 1.00 90.12 214 ALA A CA 1
ATOM 1594 C C . ALA A 1 214 ? 2.171 -3.376 -7.720 1.00 90.12 214 ALA A C 1
ATOM 1596 O O . ALA A 1 214 ? 1.569 -3.258 -6.655 1.00 90.12 214 ALA A O 1
ATOM 1597 N N . LEU A 1 215 ? 2.035 -4.470 -8.475 1.00 87.31 215 LEU A N 1
ATOM 1598 C CA . LEU A 1 215 ? 1.079 -5.557 -8.205 1.00 87.31 215 LEU A CA 1
ATOM 1599 C C . LEU A 1 215 ? 1.710 -6.821 -7.594 1.00 87.31 215 LEU A C 1
ATOM 1601 O O . LEU A 1 215 ? 1.023 -7.599 -6.933 1.00 87.31 215 LEU A O 1
ATOM 1605 N N . GLY A 1 216 ? 3.002 -7.058 -7.830 1.00 81.69 216 GLY A N 1
ATOM 1606 C CA . GLY A 1 216 ? 3.704 -8.253 -7.353 1.00 81.69 216 GLY A CA 1
ATOM 1607 C C . GLY A 1 216 ? 4.077 -8.162 -5.872 1.00 81.69 216 GLY A C 1
ATOM 1608 O O . GLY A 1 216 ? 4.359 -7.081 -5.381 1.00 81.69 216 GLY A O 1
ATOM 1609 N N . ILE A 1 217 ? 4.132 -9.277 -5.139 1.00 84.12 217 ILE A N 1
ATOM 1610 C CA . ILE A 1 217 ? 4.566 -9.270 -3.725 1.00 84.12 217 ILE A CA 1
ATOM 1611 C C . ILE A 1 217 ? 6.007 -8.734 -3.613 1.00 84.12 217 ILE A C 1
ATOM 1613 O O . ILE A 1 217 ? 6.910 -9.253 -4.266 1.00 84.12 217 ILE A O 1
ATOM 1617 N N . GLY A 1 218 ? 6.231 -7.708 -2.793 1.00 78.56 218 GLY A N 1
ATOM 1618 C CA . GLY A 1 218 ? 7.517 -7.029 -2.636 1.00 78.56 218 GLY A CA 1
ATOM 1619 C C . GLY A 1 218 ? 7.920 -6.186 -3.848 1.00 78.56 218 GLY A C 1
ATOM 1620 O O . GLY A 1 218 ? 9.118 -6.034 -4.096 1.00 78.56 218 GLY A O 1
ATOM 1621 N N . SER A 1 219 ? 6.959 -5.722 -4.657 1.00 86.19 219 SER A N 1
ATOM 1622 C CA . SER A 1 219 ? 7.256 -5.006 -5.899 1.00 86.19 219 SER A CA 1
ATOM 1623 C C . SER A 1 219 ? 7.370 -3.492 -5.722 1.00 86.19 219 SER A C 1
ATOM 1625 O O . SER A 1 219 ? 6.830 -2.908 -4.795 1.00 86.19 219 SER A O 1
ATOM 1627 N N . CYS A 1 220 ? 8.090 -2.806 -6.603 1.00 90.75 220 CYS A N 1
ATOM 1628 C CA . CYS A 1 220 ? 8.233 -1.348 -6.524 1.00 90.75 220 CYS A CA 1
ATOM 1629 C C . CYS A 1 220 ? 8.018 -0.724 -7.893 1.00 90.75 220 CYS A C 1
ATOM 1631 O O . CYS A 1 220 ? 8.710 -1.116 -8.819 1.00 90.75 220 CYS A O 1
ATOM 1633 N N . ALA A 1 221 ? 7.109 0.232 -8.027 1.00 89.38 221 ALA A N 1
ATOM 1634 C CA . ALA A 1 221 ? 6.909 1.099 -9.175 1.00 89.38 221 ALA A CA 1
ATOM 1635 C C . ALA A 1 221 ? 7.045 2.552 -8.718 1.00 89.38 221 ALA A C 1
ATOM 1637 O O . ALA A 1 221 ? 6.624 2.915 -7.629 1.00 89.38 221 ALA A O 1
ATOM 1638 N N . ILE A 1 222 ? 7.609 3.406 -9.554 1.00 89.50 222 ILE A N 1
ATOM 1639 C CA . ILE A 1 222 ? 7.804 4.833 -9.283 1.00 89.50 222 ILE A CA 1
ATOM 1640 C C . ILE A 1 222 ? 7.692 5.534 -10.656 1.00 89.50 222 ILE A C 1
ATOM 1642 O O . ILE A 1 222 ? 7.939 4.885 -11.669 1.00 89.50 222 ILE A O 1
ATOM 1646 N N . ALA A 1 223 ? 7.298 6.798 -10.771 1.00 85.62 223 ALA A N 1
ATOM 1647 C CA . ALA A 1 223 ? 7.193 7.475 -12.064 1.00 85.62 223 ALA A CA 1
ATOM 1648 C C . ALA A 1 223 ? 7.300 8.993 -11.924 1.00 85.62 223 ALA A C 1
ATOM 1650 O O . ALA A 1 223 ? 6.431 9.614 -11.355 1.00 85.62 223 ALA A O 1
ATOM 1651 N N . CYS A 1 224 ? 8.365 9.614 -12.410 1.00 80.50 224 CYS A N 1
ATOM 1652 C CA . CYS A 1 224 ? 8.822 10.920 -11.941 1.00 80.50 224 CYS A CA 1
ATOM 1653 C C . CYS A 1 224 ? 9.271 11.846 -13.082 1.00 80.50 224 CYS A C 1
ATOM 1655 O O . CYS A 1 224 ? 10.344 12.446 -13.034 1.00 80.50 224 CYS A O 1
ATOM 1657 N N . GLY A 1 225 ? 8.467 11.931 -14.139 1.00 75.19 225 GLY A N 1
ATOM 1658 C CA . GLY A 1 225 ? 8.621 12.875 -15.250 1.00 75.19 225 GLY A CA 1
ATOM 1659 C C . GLY A 1 225 ? 7.306 13.010 -16.021 1.00 75.19 225 GLY A C 1
ATOM 1660 O O . GLY A 1 225 ? 6.331 12.341 -15.680 1.00 75.19 225 GLY A O 1
ATOM 1661 N N . GLN A 1 226 ? 7.263 13.860 -17.041 1.00 81.25 226 GLN A N 1
ATOM 1662 C CA . GLN A 1 226 ? 5.997 14.306 -17.629 1.00 81.25 226 GLN A CA 1
ATOM 1663 C C . GLN A 1 226 ? 5.289 13.208 -18.460 1.00 81.25 226 GLN A C 1
ATOM 1665 O O . GLN A 1 226 ? 5.858 12.716 -19.428 1.00 81.25 226 GLN A O 1
ATOM 1670 N N . GLY A 1 227 ? 4.066 12.813 -18.087 1.00 76.12 227 GLY A N 1
ATOM 1671 C CA . GLY A 1 227 ? 3.211 11.871 -18.835 1.00 76.12 227 GLY A CA 1
ATOM 1672 C C . GLY A 1 227 ? 3.642 10.397 -18.783 1.00 76.12 227 GLY A C 1
ATOM 1673 O O . GLY A 1 227 ? 3.582 9.693 -19.789 1.00 76.12 227 GLY A O 1
ATOM 1674 N N . SER A 1 228 ? 4.179 9.927 -17.652 1.00 80.25 228 SER A N 1
ATOM 1675 C CA . SER A 1 228 ? 5.153 8.823 -17.648 1.00 80.25 228 SER A CA 1
ATOM 1676 C C . SER A 1 228 ? 4.777 7.580 -16.815 1.00 80.25 228 SER A C 1
ATOM 1678 O O . SER A 1 228 ? 4.350 7.716 -15.678 1.00 80.25 228 SER A O 1
ATOM 1680 N N . THR A 1 229 ? 4.960 6.350 -17.338 1.00 85.81 229 THR A N 1
ATOM 1681 C CA . THR A 1 229 ? 4.318 5.124 -16.772 1.00 85.81 229 THR A CA 1
ATOM 1682 C C . THR A 1 229 ? 5.268 4.006 -16.284 1.00 85.81 229 THR A C 1
ATOM 1684 O O . THR A 1 229 ? 6.060 3.453 -17.065 1.00 85.81 229 THR A O 1
ATOM 1687 N N . ALA A 1 230 ? 5.182 3.607 -15.007 1.00 83.31 230 ALA A N 1
ATOM 1688 C CA . ALA A 1 230 ? 5.765 2.380 -14.438 1.00 83.31 230 ALA A CA 1
ATOM 1689 C C . ALA A 1 230 ? 4.689 1.345 -14.108 1.00 83.31 230 ALA A C 1
ATOM 1691 O O . ALA A 1 230 ? 3.642 1.675 -13.563 1.00 83.31 230 ALA A O 1
ATOM 1692 N N . PHE A 1 231 ? 4.998 0.074 -14.353 1.00 88.38 231 PHE A N 1
ATOM 1693 C CA . PHE A 1 231 ? 4.112 -1.043 -14.055 1.00 88.38 231 PHE A CA 1
ATOM 1694 C C . PHE A 1 231 ? 4.928 -2.285 -13.664 1.00 88.38 231 PHE A C 1
ATOM 1696 O O . PHE A 1 231 ? 5.907 -2.610 -14.329 1.00 88.38 231 PHE A O 1
ATOM 1703 N N . VAL A 1 232 ? 4.578 -2.975 -12.578 1.00 81.12 232 VAL A N 1
ATOM 1704 C CA . VAL A 1 232 ? 5.351 -4.109 -12.045 1.00 81.12 232 VAL A CA 1
ATOM 1705 C C . VAL A 1 232 ? 4.401 -5.215 -11.611 1.00 81.12 232 VAL A C 1
ATOM 1707 O O . VAL A 1 232 ? 3.715 -5.111 -10.601 1.00 81.12 232 VAL A O 1
ATOM 1710 N N . SER A 1 233 ? 4.360 -6.288 -12.385 1.00 80.44 233 SER A N 1
ATOM 1711 C CA . SER A 1 233 ? 3.380 -7.370 -12.258 1.00 80.44 233 SER A CA 1
ATOM 1712 C C . SER A 1 233 ? 3.718 -8.427 -11.203 1.00 80.44 233 SER A C 1
ATOM 1714 O O . SER A 1 233 ? 2.815 -8.910 -10.529 1.00 80.44 233 SER A O 1
ATOM 1716 N N . GLU A 1 234 ? 4.985 -8.835 -11.081 1.00 80.12 234 GLU A N 1
ATOM 1717 C CA . GLU A 1 234 ? 5.356 -10.089 -10.401 1.00 80.12 234 GLU A CA 1
ATOM 1718 C C . GLU A 1 234 ? 6.330 -9.918 -9.214 1.00 80.12 234 GLU A C 1
ATOM 1720 O O . GLU A 1 234 ? 6.985 -8.876 -9.090 1.00 80.12 234 GLU A O 1
ATOM 1725 N N . PRO A 1 235 ? 6.398 -10.909 -8.293 1.00 76.31 235 PRO A N 1
ATOM 1726 C CA . PRO A 1 235 ? 7.038 -10.746 -6.987 1.00 76.31 235 PRO A CA 1
ATOM 1727 C C . PRO A 1 235 ? 8.523 -10.372 -7.037 1.00 76.31 235 PRO A C 1
ATOM 1729 O O . PRO A 1 235 ? 9.303 -10.988 -7.762 1.00 76.31 235 PRO A O 1
ATOM 1732 N N . GLY A 1 236 ? 8.930 -9.375 -6.252 1.00 68.38 236 GLY A N 1
ATOM 1733 C CA . GLY A 1 236 ? 10.301 -8.856 -6.243 1.00 68.38 236 GLY A CA 1
ATOM 1734 C C . GLY A 1 236 ? 10.731 -8.151 -7.539 1.00 68.38 236 GLY A C 1
ATOM 1735 O O . GLY A 1 236 ? 11.914 -7.866 -7.715 1.00 68.38 236 GLY A O 1
ATOM 1736 N N . GLY A 1 237 ? 9.810 -7.861 -8.466 1.00 77.19 237 GLY A N 1
ATOM 1737 C CA . GLY A 1 237 ? 10.068 -6.896 -9.533 1.00 77.19 237 GLY A CA 1
ATOM 1738 C C . GLY A 1 237 ? 10.199 -5.479 -8.957 1.00 77.19 237 GLY A C 1
ATOM 1739 O O . GLY A 1 237 ? 9.535 -5.136 -7.989 1.00 77.19 237 GLY A O 1
ATOM 1740 N N . PHE A 1 238 ? 11.006 -4.603 -9.549 1.00 77.94 238 PHE A N 1
ATOM 1741 C CA . PHE A 1 238 ? 11.161 -3.217 -9.079 1.00 77.94 238 PHE A CA 1
ATOM 1742 C C . PHE A 1 238 ? 11.206 -2.242 -10.253 1.00 77.94 238 PHE A C 1
ATOM 1744 O O . PHE A 1 238 ? 11.391 -2.666 -11.388 1.00 77.94 238 PHE A O 1
ATOM 1751 N N . GLY A 1 239 ? 11.044 -0.944 -10.012 1.00 73.38 239 GLY A N 1
ATOM 1752 C CA . GLY A 1 239 ? 10.454 -0.057 -11.009 1.00 73.38 239 GLY A CA 1
ATOM 1753 C C . GLY A 1 239 ? 10.506 1.420 -10.635 1.00 73.38 239 GLY A C 1
ATOM 1754 O O . GLY A 1 239 ? 10.137 1.774 -9.528 1.00 73.38 239 GLY A O 1
ATOM 1755 N N . ALA A 1 240 ? 10.942 2.272 -11.563 1.00 76.12 240 ALA A N 1
ATOM 1756 C CA . ALA A 1 240 ? 10.714 3.723 -11.545 1.00 76.12 240 ALA A CA 1
ATOM 1757 C C . ALA A 1 240 ? 10.545 4.261 -12.973 1.00 76.12 240 ALA A C 1
ATOM 1759 O O . ALA A 1 240 ? 10.641 3.446 -13.891 1.00 76.12 240 ALA A O 1
ATOM 1760 N N . VAL A 1 241 ? 10.359 5.573 -13.184 1.00 59.56 241 VAL A N 1
ATOM 1761 C CA . VAL A 1 241 ? 10.454 6.287 -14.480 1.00 59.56 241 VAL A CA 1
ATOM 1762 C C . VAL A 1 241 ? 10.803 7.766 -14.305 1.00 59.56 241 VAL A C 1
ATOM 1764 O O . VAL A 1 241 ? 10.579 8.301 -13.230 1.00 59.56 241 VAL A O 1
ATOM 1767 N N . GLY A 1 242 ? 11.169 8.471 -15.378 1.00 47.59 242 GLY A N 1
ATOM 1768 C CA . GLY A 1 242 ? 10.725 9.854 -15.631 1.00 47.59 242 GLY A CA 1
ATOM 1769 C C . GLY A 1 242 ? 10.859 10.185 -17.116 1.00 47.59 242 GLY A C 1
ATOM 1770 O O . GLY A 1 242 ? 11.948 10.006 -17.636 1.00 47.59 242 GLY A O 1
ATOM 1771 N N . ILE A 1 243 ? 9.781 10.568 -17.822 1.00 45.97 243 ILE A N 1
ATOM 1772 C CA . ILE A 1 243 ? 9.842 10.734 -19.293 1.00 45.97 243 ILE A CA 1
ATOM 1773 C C . ILE A 1 243 ? 10.837 11.797 -19.759 1.00 45.97 243 ILE A C 1
ATOM 1775 O O . ILE A 1 243 ? 10.923 12.873 -19.168 1.00 45.97 243 ILE A O 1
ATOM 1779 N N . ASN A 1 244 ? 11.495 11.561 -20.896 1.00 41.56 244 ASN A N 1
ATOM 1780 C CA . ASN A 1 244 ? 12.747 10.791 -21.028 1.00 41.56 244 ASN A CA 1
ATOM 1781 C C . ASN A 1 244 ? 12.798 9.329 -20.478 1.00 41.56 244 ASN A C 1
ATOM 1783 O O . ASN A 1 244 ? 13.739 8.941 -19.789 1.00 41.56 244 ASN A O 1
ATOM 1787 N N . GLY A 1 245 ? 11.790 8.473 -20.701 1.00 48.75 245 GLY A N 1
ATOM 1788 C CA . GLY A 1 245 ? 11.419 7.498 -19.655 1.00 48.75 245 GLY A CA 1
ATOM 1789 C C . GLY A 1 245 ? 10.441 6.391 -20.017 1.00 48.75 245 GLY A C 1
ATOM 1790 O O . GLY A 1 245 ? 9.247 6.526 -19.770 1.00 48.75 245 GLY A O 1
ATOM 1791 N N . ALA A 1 246 ? 10.926 5.205 -20.404 1.00 51.97 246 ALA A N 1
ATOM 1792 C CA . ALA A 1 246 ? 10.068 4.123 -20.924 1.00 51.97 246 ALA A CA 1
ATOM 1793 C C . ALA A 1 246 ? 10.193 2.740 -20.231 1.00 51.97 246 ALA A C 1
ATOM 1795 O O . ALA A 1 246 ? 11.200 2.431 -19.618 1.00 51.97 246 ALA A O 1
ATOM 1796 N N . LEU A 1 247 ? 9.106 1.962 -20.320 1.00 56.75 247 LEU A N 1
ATOM 1797 C CA . LEU A 1 247 ? 8.530 0.916 -19.438 1.00 56.75 247 LEU A CA 1
ATOM 1798 C C . LEU A 1 247 ? 9.397 0.061 -18.462 1.00 56.75 247 LEU A C 1
ATOM 1800 O O . LEU A 1 247 ? 10.592 -0.133 -18.640 1.00 56.75 247 LEU A O 1
ATOM 1804 N N . ILE A 1 248 ? 8.712 -0.503 -17.446 1.00 58.09 248 ILE A N 1
ATOM 1805 C CA . ILE A 1 248 ? 9.090 -1.466 -16.377 1.00 58.09 248 ILE A CA 1
ATOM 1806 C C . ILE A 1 248 ? 8.200 -2.731 -16.535 1.00 58.09 248 ILE A C 1
ATOM 1808 O O . ILE A 1 248 ? 7.030 -2.541 -16.843 1.00 58.09 248 ILE A O 1
ATOM 1812 N N . MET A 1 249 ? 8.683 -3.975 -16.317 1.00 59.81 249 MET A N 1
ATOM 1813 C CA . MET A 1 249 ? 7.825 -5.162 -16.061 1.00 59.81 249 MET A CA 1
ATOM 1814 C C . MET A 1 249 ? 8.529 -6.426 -15.499 1.00 59.81 249 MET A C 1
ATOM 1816 O O . MET A 1 249 ? 9.708 -6.383 -15.125 1.00 59.81 249 MET A O 1
ATOM 1820 N N . ALA A 1 250 ? 7.765 -7.534 -15.424 1.00 60.22 250 ALA A N 1
ATOM 1821 C CA . ALA A 1 250 ? 8.086 -8.853 -14.876 1.00 60.22 250 ALA A CA 1
ATOM 1822 C C . ALA A 1 250 ? 7.222 -9.999 -15.530 1.00 60.22 250 ALA A C 1
ATOM 1824 O O . ALA A 1 250 ? 6.004 -9.846 -15.599 1.00 60.22 250 ALA A O 1
ATOM 1825 N N . TYR A 1 251 ? 7.825 -11.091 -16.049 1.00 51.31 251 TYR A N 1
ATOM 1826 C CA . TYR A 1 251 ? 7.229 -12.274 -16.740 1.00 51.31 251 TYR A CA 1
ATOM 1827 C C . TYR A 1 251 ? 7.717 -13.662 -16.164 1.00 51.31 251 TYR A C 1
ATOM 1829 O O . TYR A 1 251 ? 8.241 -13.745 -15.043 1.00 51.31 251 TYR A O 1
ATOM 1837 N N . ARG A 1 252 ? 7.565 -14.779 -16.912 1.00 65.56 252 ARG A N 1
ATOM 1838 C CA . ARG A 1 252 ? 8.039 -16.155 -16.574 1.00 65.56 252 ARG A CA 1
ATOM 1839 C C . ARG A 1 252 ? 8.657 -16.861 -17.820 1.00 65.56 252 ARG A C 1
ATOM 1841 O O . ARG A 1 252 ? 8.415 -16.439 -18.944 1.00 65.56 252 ARG A O 1
ATOM 1848 N N . ASP A 1 253 ? 9.508 -17.870 -17.618 1.00 57.09 253 ASP A N 1
ATOM 1849 C CA . ASP A 1 253 ? 10.548 -18.420 -18.532 1.00 57.09 253 ASP A CA 1
ATOM 1850 C C . ASP A 1 253 ? 10.088 -19.568 -19.462 1.00 57.09 253 ASP A C 1
ATOM 1852 O O . ASP A 1 253 ? 9.094 -20.239 -19.183 1.00 57.09 253 ASP A O 1
ATOM 1856 N N . SER A 1 254 ? 10.868 -19.869 -20.511 1.00 56.56 254 SER A N 1
ATOM 1857 C CA . SER A 1 254 ? 10.681 -21.023 -21.412 1.00 56.56 254 SER A CA 1
ATOM 1858 C C . SER A 1 254 ? 10.798 -22.399 -20.734 1.00 56.56 254 SER A C 1
ATOM 1860 O O . SER A 1 254 ? 10.165 -23.349 -21.188 1.00 56.56 254 SER A O 1
ATOM 1862 N N . GLU A 1 255 ? 11.532 -22.511 -19.625 1.00 70.44 255 GLU A N 1
ATOM 1863 C CA . GLU A 1 255 ? 11.566 -23.692 -18.741 1.00 70.44 255 GLU A CA 1
ATOM 1864 C C . GLU A 1 255 ? 10.784 -23.454 -17.428 1.00 70.44 255 GLU A C 1
ATOM 1866 O O . GLU A 1 255 ? 11.038 -24.083 -16.402 1.00 70.44 255 GLU A O 1
ATOM 1871 N N . GLY A 1 256 ? 9.847 -22.500 -17.410 1.00 56.72 256 GLY A N 1
ATOM 1872 C CA . GLY A 1 256 ? 8.939 -22.255 -16.280 1.00 56.72 256 GLY A CA 1
ATOM 1873 C C . GLY A 1 256 ? 9.553 -21.568 -15.050 1.00 56.72 256 GLY A C 1
ATOM 1874 O O . GLY A 1 256 ? 8.823 -21.267 -14.106 1.00 56.72 256 GLY A O 1
ATOM 1875 N N . ARG A 1 257 ? 10.859 -21.270 -15.058 1.00 54.84 257 ARG A N 1
ATOM 1876 C CA . ARG A 1 257 ? 11.605 -20.371 -14.136 1.00 54.84 257 ARG A CA 1
ATOM 1877 C C . ARG A 1 257 ? 10.974 -18.946 -14.143 1.00 54.84 257 ARG A C 1
ATOM 1879 O O . ARG A 1 257 ? 10.188 -18.671 -15.036 1.00 54.84 257 ARG A O 1
ATOM 1886 N N . ARG A 1 258 ? 11.225 -18.017 -13.201 1.00 57.94 258 ARG A N 1
ATOM 1887 C CA . ARG A 1 258 ? 10.719 -16.607 -13.323 1.00 57.94 258 ARG A CA 1
ATOM 1888 C C . ARG A 1 258 ? 11.629 -15.748 -14.217 1.00 57.94 258 ARG A C 1
ATOM 1890 O O . ARG A 1 258 ? 12.743 -16.194 -14.501 1.00 57.94 258 ARG A O 1
ATOM 1897 N N . ARG A 1 259 ? 11.100 -14.657 -14.813 1.00 54.00 259 ARG A N 1
ATOM 1898 C CA . ARG A 1 259 ? 11.800 -13.947 -15.904 1.00 54.00 259 ARG A CA 1
ATOM 1899 C C . ARG A 1 259 ? 11.312 -12.510 -16.205 1.00 54.00 259 ARG A C 1
ATOM 1901 O O . ARG A 1 259 ? 10.169 -12.419 -16.577 1.00 54.00 259 ARG A O 1
ATOM 1908 N N . TYR A 1 260 ? 12.041 -11.383 -16.101 1.00 55.44 260 TYR A N 1
ATOM 1909 C CA . TYR A 1 260 ? 11.447 -10.001 -16.077 1.00 55.44 260 TYR A CA 1
ATOM 1910 C C . TYR A 1 260 ? 11.947 -8.993 -17.196 1.00 55.44 260 TYR A C 1
ATOM 1912 O O . TYR A 1 260 ? 13.108 -9.086 -17.575 1.00 55.44 260 TYR A O 1
ATOM 1920 N N . ALA A 1 261 ? 11.126 -8.066 -17.790 1.00 50.31 261 ALA A N 1
ATOM 1921 C CA . ALA A 1 261 ? 11.488 -7.219 -19.000 1.00 50.31 261 ALA A CA 1
ATOM 1922 C C . ALA A 1 261 ? 10.794 -5.816 -19.219 1.00 50.31 261 ALA A C 1
ATOM 1924 O O . ALA A 1 261 ? 9.742 -5.571 -18.639 1.00 50.31 261 ALA A O 1
ATOM 1925 N N . LYS A 1 262 ? 11.419 -4.866 -19.987 1.00 56.53 262 LYS A N 1
ATOM 1926 C CA . LYS A 1 262 ? 11.244 -3.355 -19.987 1.00 56.53 262 LYS A CA 1
ATOM 1927 C C . LYS A 1 262 ? 12.018 -2.517 -21.117 1.00 56.53 262 LYS A C 1
ATOM 1929 O O . LYS A 1 262 ? 12.348 -3.155 -22.110 1.00 56.53 262 LYS A O 1
ATOM 1934 N N . THR A 1 263 ? 12.318 -1.171 -21.066 1.00 53.75 263 THR A N 1
ATOM 1935 C CA . THR A 1 263 ? 13.068 -0.382 -22.159 1.00 53.75 263 THR A CA 1
ATOM 1936 C C . THR A 1 263 ? 13.701 1.054 -21.833 1.00 53.75 263 THR A C 1
ATOM 1938 O O . THR A 1 263 ? 13.603 1.506 -20.699 1.00 53.75 263 THR A O 1
ATOM 1941 N N . TYR A 1 264 ? 14.395 1.795 -22.764 1.00 53.59 264 TYR A N 1
ATOM 1942 C CA . TYR A 1 264 ? 14.579 3.303 -22.797 1.00 53.59 264 TYR A CA 1
ATOM 1943 C C . TYR A 1 264 ? 13.438 3.807 -23.728 1.00 53.59 264 TYR A C 1
ATOM 1945 O O . TYR A 1 264 ? 12.975 3.081 -24.612 1.00 53.59 264 TYR A O 1
ATOM 1953 N N . GLU A 1 265 ? 13.180 5.114 -23.703 1.00 50.94 265 GLU A N 1
ATOM 1954 C CA . GLU A 1 265 ? 13.099 5.994 -24.888 1.00 50.94 265 GLU A CA 1
ATOM 1955 C C . GLU A 1 265 ? 14.363 5.883 -25.817 1.00 50.94 265 GLU A C 1
ATOM 1957 O O . GLU A 1 265 ? 15.178 6.797 -25.874 1.00 50.94 265 GLU A O 1
ATOM 1962 N N . GLY A 1 266 ? 14.587 4.698 -26.455 1.00 48.69 266 GLY A N 1
ATOM 1963 C CA . GLY A 1 266 ? 15.802 4.257 -27.224 1.00 48.69 266 GLY A CA 1
ATOM 1964 C C . GLY A 1 266 ? 16.893 3.231 -26.689 1.00 48.69 266 GLY A C 1
ATOM 1965 O O . GLY A 1 266 ? 18.017 3.364 -27.170 1.00 48.69 266 GLY A O 1
ATOM 1966 N N . LYS A 1 267 ? 16.659 2.288 -25.720 1.00 48.66 267 LYS A N 1
ATOM 1967 C CA . LYS A 1 267 ? 17.587 1.369 -24.931 1.00 48.66 267 LYS A CA 1
ATOM 1968 C C . LYS A 1 267 ? 17.086 0.943 -23.499 1.00 48.66 267 LYS A C 1
ATOM 1970 O O . LYS A 1 267 ? 16.296 0.008 -23.482 1.00 48.66 267 LYS A O 1
ATOM 1975 N N . ILE A 1 268 ? 17.517 1.558 -22.356 1.00 52.22 268 ILE A N 1
ATOM 1976 C CA . ILE A 1 268 ? 17.152 1.361 -20.889 1.00 52.22 268 ILE A CA 1
ATOM 1977 C C . ILE A 1 268 ? 17.420 2.597 -19.920 1.00 52.22 268 ILE A C 1
ATOM 1979 O O . ILE A 1 268 ? 18.579 2.853 -19.607 1.00 52.22 268 ILE A O 1
ATOM 1983 N N . ILE A 1 269 ? 16.442 3.481 -19.572 1.00 48.88 269 ILE A N 1
ATOM 1984 C CA . ILE A 1 269 ? 16.636 4.985 -19.394 1.00 48.88 269 ILE A CA 1
ATOM 1985 C C . ILE A 1 269 ? 16.428 5.713 -18.019 1.00 48.88 269 ILE A C 1
ATOM 1987 O O . ILE A 1 269 ? 16.657 5.133 -16.959 1.00 48.88 269 ILE A O 1
ATOM 1991 N N . GLU A 1 270 ? 16.074 7.017 -18.044 1.00 46.22 270 GLU A N 1
ATOM 1992 C CA . GLU A 1 270 ? 16.083 8.015 -16.957 1.00 46.22 270 GLU A CA 1
ATOM 1993 C C . GLU A 1 270 ? 14.972 7.877 -15.913 1.00 46.22 270 GLU A C 1
ATOM 1995 O O . GLU A 1 270 ? 13.858 7.416 -16.183 1.00 46.22 270 GLU A O 1
ATOM 2000 N N . ARG A 1 271 ? 15.338 8.270 -14.680 1.00 56.12 271 ARG A N 1
ATOM 2001 C CA . ARG A 1 271 ? 14.597 8.100 -13.414 1.00 56.12 271 ARG A CA 1
ATOM 2002 C C . ARG A 1 271 ? 13.940 6.717 -13.258 1.00 56.12 271 ARG A C 1
ATOM 2004 O O . ARG A 1 271 ? 13.012 6.572 -12.476 1.00 56.12 271 ARG A O 1
ATOM 2011 N N . ARG A 1 272 ? 14.406 5.690 -13.982 1.00 52.53 272 ARG A N 1
ATOM 2012 C CA . ARG A 1 272 ? 13.888 4.318 -13.936 1.00 52.53 272 ARG A CA 1
ATOM 2013 C C . ARG A 1 272 ? 14.592 3.503 -12.828 1.00 52.53 272 ARG A C 1
ATOM 2015 O O . ARG A 1 272 ? 15.765 3.693 -12.536 1.00 52.53 272 ARG A O 1
ATOM 2022 N N . LEU A 1 273 ? 13.839 2.582 -12.228 1.00 65.50 273 LEU A N 1
ATOM 2023 C CA . LEU A 1 273 ? 14.225 1.501 -11.303 1.00 65.50 273 LEU A CA 1
ATOM 2024 C C . LEU A 1 273 ? 13.680 0.210 -11.923 1.00 65.50 273 LEU A C 1
ATOM 2026 O O . LEU A 1 273 ? 12.907 0.242 -12.884 1.00 65.50 273 LEU A O 1
ATOM 2030 N N . TYR A 1 274 ? 14.129 -0.952 -11.471 1.00 65.06 274 TYR A N 1
ATOM 2031 C CA . TYR A 1 274 ? 14.464 -1.940 -12.488 1.00 65.06 274 TYR A CA 1
ATOM 2032 C C . TYR A 1 274 ? 14.399 -3.414 -12.046 1.00 65.06 274 TYR A C 1
ATOM 2034 O O . TYR A 1 274 ? 14.506 -3.734 -10.868 1.00 65.06 274 TYR A O 1
ATOM 2042 N N . SER A 1 275 ? 14.147 -4.302 -13.011 1.00 58.31 275 SER A N 1
ATOM 2043 C CA . SER A 1 275 ? 13.927 -5.746 -12.836 1.00 58.31 275 SER A CA 1
ATOM 2044 C C . SER A 1 275 ? 14.048 -6.462 -14.183 1.00 58.31 275 SER A C 1
ATOM 2046 O O . SER A 1 275 ? 13.809 -5.864 -15.233 1.00 58.31 275 SER A O 1
ATOM 2048 N N . CYS A 1 276 ? 14.517 -7.704 -14.154 1.00 42.16 276 CYS A N 1
ATOM 2049 C CA . CYS A 1 276 ? 15.225 -8.304 -15.280 1.00 42.16 276 CYS A CA 1
ATOM 2050 C C . CYS A 1 276 ? 15.375 -9.822 -15.089 1.00 42.16 276 CYS A C 1
ATOM 2052 O O . CYS A 1 276 ? 15.891 -10.208 -14.048 1.00 42.16 276 CYS A O 1
ATOM 2054 N N . GLU A 1 277 ? 15.105 -10.631 -16.120 1.00 53.38 277 GLU A N 1
ATOM 2055 C CA . GLU A 1 277 ? 15.867 -11.854 -16.436 1.00 53.38 277 GLU A CA 1
ATOM 2056 C C . GLU A 1 277 ? 15.766 -12.181 -17.964 1.00 53.38 277 GLU A C 1
ATOM 2058 O O . GLU A 1 277 ? 15.392 -11.338 -18.777 1.00 53.38 277 GLU A O 1
ATOM 2063 N N . ASP A 1 278 ? 16.178 -13.393 -18.371 1.00 55.06 278 ASP A N 1
ATOM 2064 C CA . ASP A 1 278 ? 16.583 -13.815 -19.734 1.00 55.06 278 ASP A CA 1
ATOM 2065 C C . ASP A 1 278 ? 17.551 -12.852 -20.431 1.00 55.06 278 ASP A C 1
ATOM 2067 O O . ASP A 1 278 ? 17.545 -12.650 -21.645 1.00 55.06 278 ASP A O 1
ATOM 2071 N N . GLY A 1 279 ? 18.388 -12.202 -19.619 1.00 46.34 279 GLY A N 1
ATOM 2072 C CA . GLY A 1 279 ? 19.447 -11.303 -20.062 1.00 46.34 279 GLY A CA 1
ATOM 2073 C C . GLY A 1 279 ? 18.978 -10.016 -20.745 1.00 46.34 279 GLY A C 1
ATOM 2074 O O . GLY A 1 279 ? 19.806 -9.131 -20.953 1.00 46.34 279 GLY A O 1
ATOM 2075 N N . LYS A 1 280 ? 17.688 -9.852 -21.075 1.00 50.34 280 LYS A N 1
ATOM 2076 C CA . LYS A 1 280 ? 17.173 -8.577 -21.584 1.00 50.34 280 LYS A CA 1
ATOM 2077 C C . LYS A 1 280 ? 16.976 -7.648 -20.401 1.00 50.34 280 LYS A C 1
ATOM 2079 O O . LYS A 1 280 ? 16.008 -7.717 -19.652 1.00 50.34 280 LYS A O 1
ATOM 2084 N N . PHE A 1 281 ? 18.042 -6.869 -20.232 1.00 48.09 281 PHE A N 1
ATOM 2085 C CA . PHE A 1 281 ? 18.549 -6.346 -18.976 1.00 48.09 281 PHE A CA 1
ATOM 2086 C C . PHE A 1 281 ? 18.369 -4.842 -18.874 1.00 48.09 281 PHE A C 1
ATOM 2088 O O . PHE A 1 281 ? 18.638 -4.095 -19.811 1.00 48.09 281 PHE A O 1
ATOM 2095 N N . ILE A 1 282 ? 17.809 -4.448 -17.736 1.00 47.16 282 ILE A N 1
ATOM 2096 C CA . ILE A 1 282 ? 17.038 -3.229 -17.585 1.00 47.16 282 ILE A CA 1
ATOM 2097 C C . ILE A 1 282 ? 17.138 -2.934 -16.077 1.00 47.16 282 ILE A C 1
ATOM 2099 O O . ILE A 1 282 ? 16.767 -3.776 -15.258 1.00 47.16 282 ILE A O 1
ATOM 2103 N N . LEU A 1 283 ? 17.728 -1.783 -15.734 1.00 55.28 283 LEU A N 1
ATOM 2104 C CA . LEU A 1 283 ? 19.004 -1.535 -15.012 1.00 55.28 283 LEU A CA 1
ATOM 2105 C C . LEU A 1 283 ? 18.949 -1.178 -13.483 1.00 55.28 283 LEU A C 1
ATOM 2107 O O . LEU A 1 283 ? 19.002 -0.009 -13.134 1.00 55.28 283 LEU A O 1
ATOM 2111 N N . LYS A 1 284 ? 18.881 -2.114 -12.509 1.00 58.97 284 LYS A N 1
ATOM 2112 C CA . LYS A 1 284 ? 18.671 -1.729 -11.073 1.00 58.97 284 LYS A CA 1
ATOM 2113 C C . LYS A 1 284 ? 19.936 -1.549 -10.220 1.00 58.97 284 LYS A C 1
ATOM 2115 O O . LYS A 1 284 ? 20.473 -2.544 -9.745 1.00 58.97 284 LYS A O 1
ATOM 2120 N N . VAL A 1 285 ? 20.297 -0.304 -9.889 1.00 55.16 285 VAL A N 1
ATOM 2121 C CA . VAL A 1 285 ? 21.121 0.054 -8.709 1.00 55.16 285 VAL A CA 1
ATOM 2122 C C . VAL A 1 285 ? 20.639 1.397 -8.130 1.00 55.16 285 VAL A C 1
ATOM 2124 O O . VAL A 1 285 ? 20.142 2.221 -8.890 1.00 55.16 285 VAL A O 1
ATOM 2127 N N . ASN A 1 286 ? 20.753 1.530 -6.801 1.00 48.12 286 ASN A N 1
ATOM 2128 C CA . ASN A 1 286 ? 20.394 2.648 -5.906 1.00 48.12 286 ASN A CA 1
ATOM 2129 C C . ASN A 1 286 ? 20.454 4.068 -6.497 1.00 48.12 286 ASN A C 1
ATOM 2131 O O . ASN A 1 286 ? 21.575 4.496 -6.850 1.00 48.12 286 ASN A O 1
#

Sequence (286 aa):
MKNGIVMVDEQVLVLATLNPDFTDGFGNKYPASGPVESDNFQHNKSLLHGLHGTLWGTTNASSYIKENAGTVWAVLSLDKDQPLIEIDPSVNAVKFERGTVLYSGTKEDVSQFLSDHKDSKCDCLLIGVGCNSELPNRHGQSHGLNGTARSHISSLHAIATGKNSKALTTQMESHAVSLGNESDSVSFDDNSISISTGNGSLAFSCGHESQSIALGIGSCAIACGQGSTAFVSEPGGFGAVGINGALIMAYRDSEGRRRYAKTYEGKIIERRLYSCEDGKFILKVN

Radius of gyration: 23.31 Å; chains: 1; bounding box: 49×48×68 Å

pLDDT: mean 73.17, std 17.07, range [27.22, 95.44]

Foldseek 3Di:
DDDDDDDDPFKWKWKAKAALQQAHPQGQHDDQWFKGFWPFADPDLDPNGADKGATLQFFQDCPRPDPDPNIKMWMWIDGNPFDWDQNDVNGRMTGHGMTTTHHIDDPVVVQVVSVVPDDPPDPGAHDQEAQDECDDPRQFDEREQNEHFYHDDPLEHTYHNAHVEYTEEYEHNEYWYAQAHCEYTYAYYYLEYFEAHAHLEYTAEAEDLEYWEHHAHNEYEAEHAHNAYEYEHYHPFYKYAHVCGWYFYWAADPVRHTFTEIAGVDGAGDRMAYDGDPPNGHDHDD